Protein AF-A0A9E1IC72-F1 (afdb_monomer)

Solvent-accessible surface area (backbone atoms only — not comparable to full-atom values): 13674 Å² total; per-residue (Å²): 139,89,86,83,85,86,83,85,83,89,72,90,60,85,72,48,73,63,61,55,48,60,70,43,51,68,47,76,45,77,77,53,100,90,42,69,50,76,40,59,70,65,93,58,99,60,62,67,70,73,65,76,64,88,76,72,58,57,94,79,55,78,86,56,82,85,68,73,83,43,91,93,45,64,71,72,69,88,58,38,51,44,49,47,83,53,98,85,27,40,39,31,37,52,34,91,48,100,90,36,86,59,85,62,64,64,49,79,46,66,81,75,68,56,74,67,57,49,48,50,34,42,74,72,62,77,41,95,77,82,91,71,94,62,82,73,60,92,91,60,83,80,88,86,78,89,74,89,80,78,89,79,85,85,75,63,52,86,40,82,72,49,51,39,65,67,54,49,53,50,56,58,71,70,55,60,61,67,60,52,47,43,68,74,59,73,51,91,73,88,72,82,81,81,77,83,82,86,126

pLDDT: mean 74.21, std 18.67, range [22.23, 95.12]

Structure (mmCIF, N/CA/C/O backbone):
data_AF-A0A9E1IC72-F1
#
_entry.id   AF-A0A9E1IC72-F1
#
loop_
_atom_site.group_PDB
_atom_site.id
_atom_site.type_symbol
_atom_site.label_atom_id
_atom_site.label_alt_id
_atom_site.label_comp_id
_atom_site.label_asym_id
_atom_site.label_entity_id
_atom_site.label_seq_id
_atom_site.pdbx_PDB_ins_code
_atom_site.Cartn_x
_atom_site.Cartn_y
_atom_site.Cartn_z
_atom_site.occupancy
_atom_site.B_iso_or_equiv
_atom_site.auth_seq_id
_atom_site.auth_comp_id
_atom_site.auth_asym_id
_atom_site.auth_atom_id
_atom_site.pdbx_PDB_model_num
ATOM 1 N N . MET A 1 1 ? -19.619 -38.084 -24.592 1.00 31.84 1 MET A N 1
ATOM 2 C CA . MET A 1 1 ? -18.322 -37.486 -24.979 1.00 31.84 1 MET A CA 1
ATOM 3 C C . MET A 1 1 ? -18.611 -36.064 -25.437 1.00 31.84 1 MET A C 1
ATOM 5 O O . MET A 1 1 ? -19.369 -35.902 -26.379 1.00 31.84 1 MET A O 1
ATOM 9 N N . GLY A 1 2 ? -18.140 -35.051 -24.710 1.00 22.27 2 GLY A N 1
ATOM 10 C CA . GLY A 1 2 ? -18.483 -33.654 -24.992 1.00 22.27 2 GLY A CA 1
ATOM 11 C C . GLY A 1 2 ? -17.774 -32.700 -24.041 1.00 22.27 2 GLY A C 1
ATOM 12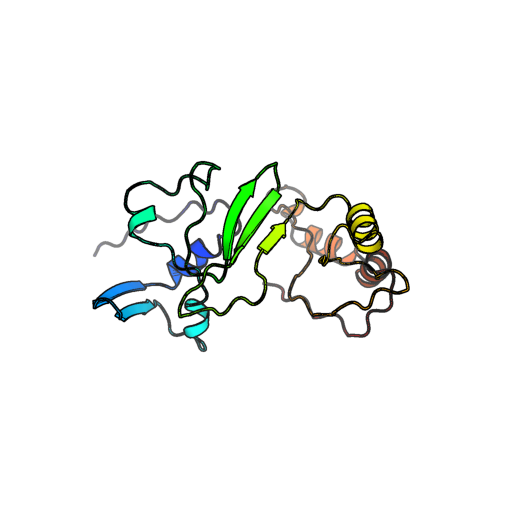 O O . GLY A 1 2 ? -18.353 -32.260 -23.057 1.00 22.27 2 GLY A O 1
ATOM 13 N N . ILE A 1 3 ? -16.501 -32.426 -24.327 1.00 23.22 3 ILE A N 1
ATOM 14 C CA . ILE A 1 3 ? -15.742 -31.319 -23.744 1.00 23.22 3 ILE A CA 1
ATOM 15 C C . ILE A 1 3 ? -15.635 -30.251 -24.828 1.00 23.22 3 ILE A C 1
ATOM 17 O O . ILE A 1 3 ? -15.139 -30.534 -25.916 1.00 23.22 3 ILE A O 1
ATOM 21 N N . ALA A 1 4 ? -16.037 -29.022 -24.514 1.00 22.23 4 ALA A N 1
ATOM 22 C CA . ALA A 1 4 ? -15.576 -27.837 -25.226 1.00 22.23 4 ALA A CA 1
ATOM 23 C C . ALA A 1 4 ? -15.570 -26.635 -24.272 1.00 22.23 4 ALA A C 1
ATOM 25 O O . ALA A 1 4 ? -16.564 -25.930 -24.113 1.00 22.23 4 ALA A O 1
ATOM 26 N N . PHE A 1 5 ? -14.421 -26.395 -23.638 1.00 24.11 5 PHE A N 1
ATOM 27 C CA . PHE A 1 5 ? -14.116 -25.128 -22.978 1.00 24.11 5 PHE A CA 1
ATOM 28 C C . PHE A 1 5 ? -13.642 -24.122 -24.032 1.00 24.11 5 PHE A C 1
ATOM 30 O O . PHE A 1 5 ? -12.636 -24.351 -24.705 1.00 24.11 5 PHE A O 1
ATOM 37 N N . ARG A 1 6 ? -14.320 -22.974 -24.154 1.00 23.47 6 ARG A N 1
ATOM 38 C CA . ARG A 1 6 ? -13.781 -21.821 -24.888 1.00 23.47 6 ARG A CA 1
ATOM 39 C C . ARG A 1 6 ? -12.925 -20.966 -23.961 1.00 23.47 6 ARG A C 1
ATOM 41 O O . ARG A 1 6 ? -13.417 -20.186 -23.154 1.00 23.47 6 ARG A O 1
ATOM 48 N N . SER A 1 7 ? -11.619 -21.127 -24.130 1.00 32.09 7 SER A N 1
ATOM 49 C CA . SER A 1 7 ? -10.577 -20.212 -23.674 1.00 32.09 7 SER A CA 1
ATOM 50 C C . SER A 1 7 ? -10.504 -18.970 -24.575 1.00 32.09 7 SER A C 1
ATOM 52 O O . SER A 1 7 ? -10.634 -19.084 -25.794 1.00 32.09 7 SER A O 1
ATOM 54 N N . ARG A 1 8 ? -10.205 -17.825 -23.940 1.00 28.12 8 ARG A N 1
ATOM 55 C CA . ARG A 1 8 ? -9.420 -16.655 -24.402 1.00 28.12 8 ARG A CA 1
ATOM 56 C C . ARG A 1 8 ? -10.160 -15.322 -24.298 1.00 28.12 8 ARG A C 1
ATOM 58 O O . ARG A 1 8 ? -10.892 -14.939 -25.199 1.00 28.12 8 ARG A O 1
ATOM 65 N N . ARG A 1 9 ? -9.764 -14.537 -23.290 1.00 30.73 9 ARG A N 1
ATOM 66 C CA . ARG A 1 9 ? -9.156 -13.206 -23.483 1.00 30.73 9 ARG A CA 1
ATOM 67 C C . ARG A 1 9 ? -8.097 -12.996 -22.399 1.00 30.73 9 ARG A C 1
ATOM 69 O O . ARG A 1 9 ? -8.405 -12.609 -21.281 1.00 30.73 9 ARG A O 1
ATOM 76 N N . ALA A 1 10 ? -6.839 -13.258 -22.745 1.00 38.34 10 ALA A N 1
ATOM 77 C CA . ALA A 1 10 ? -5.692 -12.779 -21.983 1.00 38.34 10 ALA A CA 1
ATOM 78 C C . ALA A 1 10 ? -5.478 -11.293 -22.322 1.00 38.34 10 ALA A C 1
ATOM 80 O O . ALA A 1 10 ? -4.667 -10.932 -23.171 1.00 38.34 10 ALA A O 1
ATOM 81 N N . THR A 1 11 ? -6.262 -10.411 -21.704 1.00 36.12 11 THR A N 1
ATOM 82 C CA . THR A 1 11 ? -5.937 -8.983 -21.646 1.00 36.12 11 THR A CA 1
ATOM 83 C C . THR A 1 11 ? -4.962 -8.794 -20.492 1.00 36.12 11 THR A C 1
ATOM 85 O O . THR A 1 11 ? -5.374 -8.818 -19.336 1.00 36.12 11 THR A O 1
ATOM 88 N N . GLY A 1 12 ? -3.670 -8.672 -20.807 1.00 37.16 12 GLY A N 1
ATOM 89 C CA . GLY A 1 12 ? -2.580 -8.495 -19.843 1.00 37.16 12 GLY A CA 1
ATOM 90 C C . GLY A 1 12 ? -2.689 -7.216 -19.009 1.00 37.16 12 GLY A C 1
ATOM 91 O O . GLY A 1 12 ? -1.992 -6.242 -19.268 1.00 37.16 12 GLY A O 1
ATOM 92 N N . ARG A 1 13 ? -3.552 -7.241 -17.993 1.00 35.50 13 ARG A N 1
ATOM 93 C CA . ARG A 1 13 ? -3.316 -6.567 -16.715 1.00 35.50 13 ARG A CA 1
ATOM 94 C C . ARG A 1 13 ? -2.623 -7.588 -15.806 1.00 35.50 13 ARG A C 1
ATOM 96 O O . ARG A 1 13 ? -2.969 -8.768 -15.912 1.00 35.50 13 ARG A O 1
ATOM 103 N N . PRO A 1 14 ? -1.684 -7.194 -14.926 1.00 42.28 14 PRO A N 1
ATOM 104 C CA . PRO A 1 14 ? -1.286 -8.081 -13.842 1.00 42.28 14 PRO A CA 1
ATOM 105 C C . PRO A 1 14 ? -2.564 -8.543 -13.138 1.00 42.28 14 PRO A C 1
ATOM 107 O O . PRO A 1 14 ? -3.405 -7.721 -12.766 1.00 42.28 14 PRO A O 1
ATOM 110 N N . GLU A 1 15 ? -2.765 -9.860 -13.054 1.00 43.97 15 GLU A N 1
ATOM 111 C CA . GLU A 1 15 ? -3.921 -10.408 -12.354 1.00 43.97 15 GLU A CA 1
ATOM 112 C C . GLU A 1 15 ? -3.917 -9.838 -10.939 1.00 43.97 15 GLU A C 1
ATOM 114 O O . GLU A 1 15 ? -2.914 -9.931 -10.222 1.00 43.97 15 GLU A O 1
ATOM 119 N N . SER A 1 16 ? -5.030 -9.213 -10.550 1.00 51.31 16 SER A N 1
ATOM 120 C CA . SER A 1 16 ? -5.184 -8.701 -9.195 1.00 51.31 16 SER A CA 1
ATOM 121 C C . SER A 1 16 ? -4.909 -9.829 -8.196 1.00 51.31 16 SER A C 1
ATOM 123 O O . SER A 1 16 ? -5.114 -11.011 -8.493 1.00 51.31 16 SER A O 1
ATOM 125 N N . ARG A 1 17 ? -4.454 -9.486 -6.984 1.00 52.44 17 ARG A N 1
ATOM 126 C CA . ARG A 1 17 ? -4.265 -10.465 -5.895 1.00 52.44 17 ARG A CA 1
ATOM 127 C C . ARG A 1 17 ? -5.517 -11.349 -5.722 1.00 52.44 17 ARG A C 1
ATOM 129 O O . ARG A 1 17 ? -5.382 -12.560 -5.571 1.00 52.44 17 ARG A O 1
ATOM 136 N N . LEU A 1 18 ? -6.700 -10.759 -5.921 1.00 50.75 18 LEU A N 1
ATOM 137 C CA . LEU A 1 18 ? -8.010 -11.418 -5.983 1.00 50.75 18 LEU A CA 1
ATOM 138 C C . LEU A 1 18 ? -8.162 -12.407 -7.153 1.00 50.75 18 LEU A C 1
ATOM 140 O O . LEU A 1 18 ? -8.667 -13.508 -6.958 1.00 50.75 18 LEU A O 1
ATOM 144 N N . GLY A 1 19 ? -7.728 -12.052 -8.366 1.00 55.56 19 GLY A N 1
ATOM 145 C CA . GLY A 1 19 ? -7.762 -12.940 -9.535 1.00 55.56 19 GLY A CA 1
ATOM 146 C C . GLY A 1 19 ? -6.886 -14.179 -9.356 1.00 55.56 19 GLY A C 1
ATOM 147 O O . GLY A 1 19 ? -7.301 -15.283 -9.708 1.00 55.56 19 GLY A O 1
ATOM 148 N N . ARG A 1 20 ? -5.723 -14.010 -8.711 1.00 60.19 20 ARG A N 1
ATOM 149 C CA . ARG A 1 20 ? -4.904 -15.138 -8.261 1.00 60.19 20 ARG A CA 1
ATOM 150 C C . ARG A 1 20 ? -5.667 -15.955 -7.223 1.00 60.19 20 ARG A C 1
ATOM 152 O O . ARG A 1 20 ? -5.926 -17.115 -7.505 1.00 60.19 20 ARG A O 1
ATOM 159 N N . GLN A 1 21 ? -6.089 -15.362 -6.100 1.00 60.59 21 GLN A N 1
ATOM 160 C CA . GLN A 1 21 ? -6.810 -16.030 -4.996 1.00 60.59 21 GLN A CA 1
ATOM 161 C C . GLN A 1 21 ? -8.043 -16.833 -5.453 1.00 60.59 21 GLN A C 1
ATOM 163 O O . GLN A 1 21 ? -8.224 -17.960 -4.999 1.00 60.59 21 GLN A O 1
ATOM 168 N N . ARG A 1 22 ? -8.829 -16.325 -6.413 1.00 63.88 22 ARG A N 1
ATOM 169 C CA . ARG A 1 22 ? -10.001 -17.025 -6.978 1.00 63.88 22 ARG A CA 1
ATOM 170 C C . ARG A 1 22 ? -9.676 -18.359 -7.651 1.00 63.88 22 ARG A C 1
ATOM 172 O O . ARG A 1 22 ? -10.544 -19.213 -7.720 1.00 63.88 22 ARG A O 1
ATOM 179 N N . ARG A 1 23 ? -8.447 -18.564 -8.136 1.00 68.19 23 ARG A N 1
ATOM 180 C CA . ARG A 1 23 ? -8.015 -19.871 -8.668 1.00 68.19 23 ARG A CA 1
ATOM 181 C C . ARG A 1 23 ? -7.670 -20.874 -7.568 1.00 68.19 23 ARG A C 1
ATOM 183 O O . ARG A 1 23 ? -7.681 -22.072 -7.827 1.00 68.19 23 ARG A O 1
ATOM 190 N N . TYR A 1 24 ? -7.353 -20.396 -6.365 1.00 73.88 24 TYR A N 1
ATOM 191 C CA . TYR A 1 24 ? -6.960 -21.237 -5.231 1.00 73.88 24 TYR A CA 1
ATOM 192 C C . TYR A 1 24 ? -8.166 -21.707 -4.421 1.00 73.88 24 TYR A C 1
ATOM 194 O O . TYR A 1 24 ? -8.147 -22.829 -3.927 1.00 73.88 24 TYR A O 1
ATOM 202 N N . LEU A 1 25 ? -9.187 -20.861 -4.273 1.00 77.56 25 LEU A N 1
ATOM 203 C CA . LEU A 1 25 ? -10.387 -21.169 -3.500 1.00 77.56 25 LEU A CA 1
ATOM 204 C C . LEU A 1 25 ? -11.364 -21.991 -4.351 1.00 77.56 25 LEU A C 1
ATOM 206 O O . LEU A 1 25 ? -11.811 -21.539 -5.401 1.00 77.56 25 LEU A O 1
ATOM 210 N N . ALA A 1 26 ? -11.679 -23.197 -3.888 1.00 84.12 26 ALA A N 1
ATOM 211 C CA . ALA A 1 26 ? -12.692 -24.070 -4.474 1.00 84.12 26 ALA A CA 1
ATOM 212 C C . ALA A 1 26 ? -14.099 -23.716 -3.969 1.00 84.12 26 ALA A C 1
ATOM 214 O O . ALA A 1 26 ? -15.071 -23.827 -4.708 1.00 84.12 26 ALA A O 1
ATOM 215 N N . GLY A 1 27 ? -14.207 -23.271 -2.714 1.00 84.75 27 GLY A N 1
ATOM 216 C CA . GLY A 1 27 ? -15.482 -22.913 -2.105 1.00 84.75 27 GLY A CA 1
ATOM 217 C C . GLY A 1 27 ? -15.337 -22.415 -0.672 1.00 84.75 27 GLY A C 1
ATOM 218 O O . GLY A 1 27 ? -14.273 -22.533 -0.061 1.00 84.75 27 GLY A O 1
ATOM 219 N N . CYS A 1 28 ? -16.423 -21.853 -0.152 1.00 86.44 28 CYS A N 1
ATOM 220 C CA . CYS A 1 28 ? -16.578 -21.488 1.249 1.00 86.44 28 CYS A CA 1
ATOM 221 C C . CYS A 1 28 ? -17.982 -21.911 1.691 1.00 86.44 28 CYS A C 1
ATOM 223 O O . CYS A 1 28 ? -18.961 -21.533 1.051 1.00 86.44 28 CYS A O 1
ATOM 225 N N . GLU A 1 29 ? -18.068 -22.708 2.748 1.00 93.19 29 GLU A N 1
ATOM 226 C CA . GLU A 1 29 ? -19.317 -23.178 3.346 1.00 93.19 29 GLU A CA 1
ATOM 227 C C . GLU A 1 29 ? -19.391 -22.641 4.776 1.00 93.19 29 GLU A C 1
ATOM 229 O O . GLU A 1 29 ? -18.500 -22.904 5.585 1.00 93.19 29 GLU A O 1
ATOM 234 N N . VAL A 1 30 ? -20.432 -21.871 5.092 1.00 92.25 30 VAL A N 1
ATOM 235 C CA . VAL A 1 30 ? -20.705 -21.439 6.469 1.00 92.25 30 VAL A CA 1
ATOM 236 C C . VAL A 1 30 ? -21.324 -22.624 7.202 1.00 92.25 30 VAL A C 1
ATOM 238 O O . VAL A 1 30 ? -22.369 -23.119 6.791 1.00 92.25 30 VAL A O 1
ATOM 241 N N . LEU A 1 31 ? -20.646 -23.115 8.240 1.00 94.62 31 LEU A N 1
ATOM 242 C CA . LEU A 1 31 ? -21.098 -24.273 9.015 1.00 94.62 31 LEU A CA 1
ATOM 243 C C . LEU A 1 31 ? -21.997 -23.844 10.178 1.00 94.62 31 LEU A C 1
ATOM 245 O O . LEU A 1 31 ? -22.976 -24.519 10.477 1.00 94.62 31 LEU A O 1
ATOM 249 N N . ASP A 1 32 ? -21.629 -22.745 10.839 1.00 94.44 32 ASP A N 1
ATOM 250 C CA . ASP A 1 32 ? -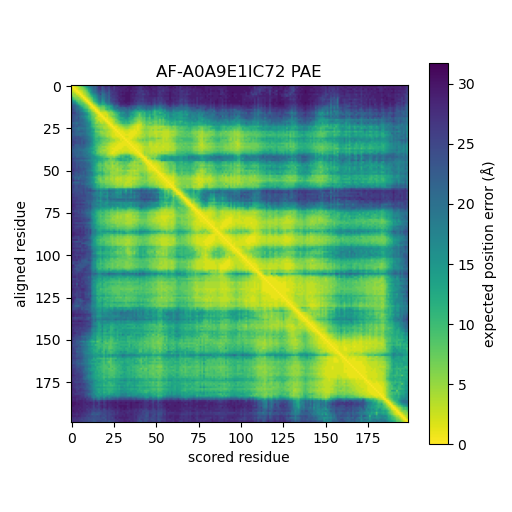22.371 -22.087 11.916 1.00 94.44 32 ASP A CA 1
ATOM 251 C C . ASP A 1 32 ? -21.930 -20.607 12.022 1.00 94.44 32 ASP A C 1
ATOM 253 O O . ASP A 1 32 ? -21.093 -20.149 11.238 1.00 94.44 32 ASP A O 1
ATOM 257 N N . ASP A 1 33 ? -22.469 -19.863 12.993 1.00 88.81 33 ASP A N 1
ATOM 258 C CA . ASP A 1 33 ? -22.217 -18.422 13.179 1.00 88.81 33 ASP A CA 1
ATOM 259 C C . ASP A 1 33 ? -20.742 -18.056 13.431 1.00 88.81 33 ASP A C 1
ATOM 261 O O . ASP A 1 33 ? -20.347 -16.904 13.251 1.00 88.81 33 ASP A O 1
ATOM 265 N N . VAL A 1 34 ? -19.909 -19.013 13.855 1.00 90.00 34 VAL A N 1
ATOM 266 C CA . VAL A 1 34 ? -18.493 -18.787 14.194 1.00 90.00 34 VAL A CA 1
ATOM 267 C C . VAL A 1 34 ? -17.534 -19.675 13.398 1.00 90.00 34 VAL A C 1
ATOM 269 O O . VAL A 1 34 ? -16.318 -19.603 13.600 1.00 90.00 34 VAL A O 1
ATOM 272 N N . LYS A 1 35 ? -18.041 -20.509 12.481 1.00 92.62 35 LYS A N 1
ATOM 273 C CA . LYS A 1 35 ? -17.239 -21.452 11.693 1.00 92.62 35 LYS A CA 1
ATOM 274 C C . LYS A 1 35 ? -17.597 -21.419 10.219 1.00 92.62 35 LYS A C 1
ATOM 276 O O . LYS A 1 35 ? -18.736 -21.627 9.812 1.00 92.62 35 LYS A O 1
ATOM 281 N N . ALA A 1 36 ? -16.552 -21.328 9.407 1.00 90.62 36 ALA A N 1
ATOM 282 C CA . ALA A 1 36 ? -16.620 -21.550 7.974 1.00 90.62 36 ALA A CA 1
ATOM 283 C C . ALA A 1 36 ? -15.592 -22.603 7.550 1.00 90.62 36 ALA A C 1
ATOM 285 O O . ALA A 1 36 ? -14.481 -22.677 8.082 1.00 90.62 36 ALA A O 1
ATOM 286 N N . ARG A 1 37 ? -15.960 -23.414 6.562 1.00 90.38 37 ARG A N 1
ATOM 287 C CA . ARG A 1 37 ? -15.075 -24.345 5.871 1.00 90.38 37 ARG A CA 1
ATOM 288 C C . ARG A 1 37 ? -14.642 -23.720 4.556 1.00 90.38 37 ARG A C 1
ATOM 290 O O . ARG A 1 37 ? -15.466 -23.460 3.687 1.00 90.38 37 ARG A O 1
ATOM 297 N N . ILE A 1 38 ? -13.337 -23.533 4.395 1.00 86.69 38 ILE A N 1
ATOM 298 C CA . ILE A 1 38 ? -12.739 -23.048 3.151 1.00 86.69 38 ILE A CA 1
ATOM 299 C C . ILE A 1 38 ? -12.128 -24.238 2.417 1.00 86.69 38 ILE A C 1
ATOM 301 O O . ILE A 1 38 ? -11.234 -24.910 2.933 1.00 86.69 38 ILE A O 1
ATOM 305 N N . SER A 1 39 ? -12.602 -24.488 1.203 1.00 87.62 39 SER A N 1
ATOM 306 C CA . SER A 1 39 ? -12.083 -25.527 0.318 1.00 87.62 39 SER A CA 1
ATOM 307 C C . SER A 1 39 ? -11.108 -24.909 -0.678 1.00 87.62 39 SER A C 1
ATOM 309 O O . SER A 1 39 ? -11.361 -23.831 -1.217 1.00 87.62 39 SER A O 1
ATOM 311 N N . VAL A 1 40 ? -9.998 -25.594 -0.953 1.00 84.44 40 VAL A N 1
ATOM 312 C CA . VAL A 1 40 ? -8.951 -25.132 -1.879 1.00 84.44 40 VAL A CA 1
ATOM 313 C C . VAL A 1 40 ? -8.689 -26.161 -2.975 1.00 84.44 40 VAL A C 1
ATOM 315 O O . VAL A 1 40 ? -8.802 -27.360 -2.738 1.00 84.44 40 VAL A O 1
ATOM 318 N N . ASN A 1 41 ? -8.317 -25.697 -4.170 1.00 81.94 41 ASN A N 1
ATOM 319 C CA . ASN A 1 41 ? -8.089 -26.555 -5.340 1.00 81.94 41 ASN A CA 1
ATOM 320 C C . ASN A 1 41 ? -6.768 -27.346 -5.282 1.00 81.94 41 ASN A C 1
ATOM 322 O O . ASN A 1 41 ? -6.611 -28.329 -6.000 1.00 81.94 41 ASN A O 1
ATOM 326 N N . TRP A 1 42 ? -5.809 -26.933 -4.448 1.00 76.75 42 TRP A N 1
ATOM 327 C CA . TRP A 1 42 ? -4.555 -27.660 -4.232 1.00 76.75 42 TRP A CA 1
ATOM 328 C C . TRP A 1 42 ? -3.982 -27.399 -2.837 1.00 76.75 42 TRP A C 1
ATOM 330 O O . TRP A 1 42 ? -4.107 -26.301 -2.285 1.00 76.75 42 TRP A O 1
ATOM 340 N N . ALA A 1 43 ? -3.312 -28.407 -2.280 1.00 68.38 43 ALA A N 1
ATOM 341 C CA . ALA A 1 43 ? -2.599 -28.287 -1.018 1.00 68.38 43 ALA A CA 1
ATOM 342 C C . ALA A 1 43 ? -1.377 -27.369 -1.192 1.00 68.38 43 ALA A C 1
ATOM 344 O O . ALA A 1 43 ? -0.515 -27.615 -2.034 1.00 68.38 43 ALA A O 1
ATOM 345 N N . LYS A 1 44 ? -1.299 -26.299 -0.397 1.00 66.50 44 LYS A N 1
ATOM 346 C CA . LYS A 1 44 ? -0.065 -25.521 -0.225 1.00 66.50 44 LYS A CA 1
ATOM 347 C C . LYS A 1 44 ? 0.689 -26.022 0.998 1.00 66.50 44 LYS A C 1
ATOM 349 O O . LYS A 1 44 ? 0.068 -26.496 1.943 1.00 66.50 44 LYS A O 1
ATOM 354 N N . SER A 1 45 ? 2.004 -25.816 1.003 1.00 71.75 45 SER A N 1
ATOM 355 C CA . SER A 1 45 ? 2.835 -25.987 2.200 1.00 71.75 45 SER A CA 1
ATOM 356 C C . SER A 1 45 ? 2.325 -25.147 3.378 1.00 71.75 45 SER A C 1
ATOM 358 O O . SER A 1 45 ? 2.371 -25.594 4.517 1.00 71.75 45 SER A O 1
ATOM 360 N N . GLU A 1 46 ? 1.777 -23.958 3.099 1.00 75.06 46 GLU A N 1
ATOM 361 C CA . GLU A 1 46 ? 1.280 -23.020 4.110 1.00 75.06 46 GLU A CA 1
ATOM 362 C C . GLU A 1 46 ? -0.129 -22.509 3.754 1.00 75.06 46 GLU A C 1
ATOM 364 O O . GLU A 1 46 ? -0.286 -21.431 3.171 1.00 75.06 46 GLU A O 1
ATOM 369 N N . PRO A 1 47 ? -1.192 -23.270 4.078 1.00 70.50 47 PRO A N 1
ATOM 370 C CA . PRO A 1 47 ? -2.567 -22.880 3.764 1.00 70.50 47 PRO A CA 1
ATOM 371 C C . PRO A 1 47 ? -3.021 -21.634 4.537 1.00 70.50 47 PRO A C 1
ATOM 373 O O . PRO A 1 47 ? -3.883 -20.905 4.058 1.00 70.50 47 PRO A O 1
ATOM 376 N N . ARG A 1 48 ? -2.411 -21.333 5.693 1.00 74.38 48 ARG A N 1
ATOM 377 C CA . ARG A 1 48 ? -2.742 -20.147 6.505 1.00 74.38 48 ARG A CA 1
ATOM 378 C C . ARG A 1 48 ? -2.465 -18.831 5.781 1.00 74.38 48 ARG A C 1
ATOM 380 O O . ARG A 1 48 ? -3.242 -17.899 5.927 1.00 74.38 48 ARG A O 1
ATOM 387 N N . ASN A 1 49 ? -1.448 -18.777 4.924 1.00 73.19 49 ASN A N 1
ATOM 388 C CA . ASN A 1 49 ? -1.139 -17.572 4.144 1.00 73.19 49 ASN A CA 1
ATOM 389 C C . ASN A 1 49 ? -2.225 -17.257 3.102 1.00 73.19 49 ASN A C 1
ATOM 391 O O . ASN A 1 49 ? -2.269 -16.158 2.558 1.00 73.19 49 ASN A O 1
ATOM 395 N N . LEU A 1 50 ? -3.107 -18.218 2.798 1.00 69.06 50 LEU A N 1
ATOM 396 C CA . LEU A 1 50 ? -4.285 -17.972 1.966 1.00 69.06 50 LEU A CA 1
ATOM 397 C C . LEU A 1 50 ? -5.381 -17.219 2.721 1.00 69.06 50 LEU A C 1
ATOM 399 O O . LEU A 1 50 ? -6.247 -16.651 2.066 1.00 69.06 50 LEU A O 1
ATOM 403 N N . LEU A 1 51 ? -5.333 -17.215 4.057 1.00 75.44 51 LEU A N 1
ATOM 404 C CA . LEU A 1 51 ? -6.276 -16.525 4.937 1.00 75.44 51 LEU A CA 1
ATOM 405 C C . LEU A 1 51 ? -5.827 -15.102 5.296 1.00 75.44 51 LEU A C 1
ATOM 407 O O . LEU A 1 51 ? -6.516 -14.418 6.042 1.00 75.44 51 LEU A O 1
ATOM 411 N N . ASP A 1 52 ? -4.704 -14.639 4.739 1.00 75.81 52 ASP A N 1
ATOM 412 C CA . ASP A 1 52 ? -4.273 -13.241 4.818 1.00 75.81 52 ASP A CA 1
ATOM 413 C C . ASP A 1 52 ? -5.077 -12.379 3.827 1.00 75.81 52 ASP A C 1
ATOM 415 O O . ASP A 1 52 ? -4.604 -11.977 2.752 1.00 75.81 52 ASP A O 1
ATOM 419 N N . PHE A 1 53 ? -6.355 -12.186 4.149 1.00 75.00 53 PHE A N 1
ATOM 420 C CA . PHE A 1 53 ? -7.266 -11.282 3.459 1.00 75.00 53 PHE A CA 1
ATOM 421 C C . PHE A 1 53 ? -8.131 -10.519 4.461 1.00 75.00 53 PHE A C 1
ATOM 423 O O . PHE A 1 53 ? -8.438 -10.999 5.549 1.00 75.00 53 PHE A O 1
ATOM 430 N N . TYR A 1 54 ? -8.548 -9.319 4.067 1.00 79.25 54 TYR A N 1
ATOM 431 C CA . TYR A 1 54 ? -9.462 -8.507 4.859 1.00 79.25 54 TYR A CA 1
ATOM 432 C C . TYR A 1 54 ? -10.883 -9.074 4.782 1.00 79.25 54 TYR A C 1
ATOM 434 O O . TYR A 1 54 ? -11.368 -9.397 3.694 1.00 79.25 54 TYR A O 1
ATOM 442 N N . LEU A 1 55 ? -11.548 -9.181 5.932 1.00 80.31 55 LEU A N 1
ATOM 443 C CA . LEU A 1 55 ? -12.959 -9.544 6.013 1.00 80.31 55 LEU A CA 1
ATOM 444 C C . LEU A 1 55 ? -13.822 -8.323 5.703 1.00 80.31 55 LEU A C 1
ATOM 446 O O . LEU A 1 55 ? -13.576 -7.236 6.225 1.00 80.31 55 LEU A O 1
ATOM 450 N N . LEU A 1 56 ? -14.837 -8.519 4.864 1.00 80.69 56 LEU A N 1
ATOM 451 C CA . LEU A 1 56 ? -15.821 -7.492 4.545 1.00 80.69 56 LEU A CA 1
ATOM 452 C C . LEU A 1 56 ? -17.155 -7.831 5.232 1.00 80.69 56 LEU A C 1
ATOM 454 O O . LEU A 1 56 ? -17.602 -8.975 5.127 1.00 80.69 56 LEU A O 1
ATOM 458 N N . PRO A 1 57 ? -17.798 -6.878 5.925 1.00 80.25 57 PRO A N 1
ATOM 459 C CA . PRO A 1 57 ? -19.082 -7.106 6.585 1.00 80.25 57 PRO A CA 1
ATOM 460 C C . PRO A 1 57 ? -20.213 -7.373 5.580 1.00 80.25 57 PRO A C 1
ATOM 462 O O . PRO A 1 57 ? -20.615 -6.468 4.854 1.00 80.25 57 PRO A O 1
ATOM 465 N N . ALA A 1 58 ? -20.772 -8.588 5.574 1.00 80.38 58 ALA A N 1
ATOM 466 C CA . ALA A 1 58 ? -21.838 -8.991 4.642 1.00 80.38 58 ALA A CA 1
ATOM 467 C C . ALA A 1 58 ? -23.014 -7.995 4.607 1.00 80.38 58 ALA A C 1
ATOM 469 O O . ALA A 1 58 ? -23.330 -7.464 3.548 1.00 80.38 58 ALA A O 1
ATOM 470 N N . HIS A 1 59 ? -23.523 -7.593 5.780 1.00 80.06 59 HIS A N 1
ATOM 471 C CA . HIS A 1 59 ? -24.622 -6.623 5.917 1.00 80.06 59 HIS A CA 1
ATOM 472 C C . HIS A 1 59 ? -24.367 -5.264 5.239 1.00 80.06 59 HIS A C 1
ATOM 474 O O . HIS A 1 59 ? -25.303 -4.522 4.962 1.00 80.06 59 HIS A O 1
ATOM 480 N N . THR A 1 60 ? -23.102 -4.906 5.008 1.00 74.56 60 THR A N 1
ATOM 481 C CA . THR A 1 60 ? -22.741 -3.696 4.266 1.00 74.56 60 THR A CA 1
ATOM 482 C C . THR A 1 60 ? -22.752 -3.966 2.757 1.00 74.56 60 THR A C 1
ATOM 484 O O . THR A 1 60 ? -23.182 -3.119 1.984 1.00 74.56 60 THR A O 1
ATOM 487 N N . PHE A 1 61 ? -22.314 -5.144 2.310 1.00 72.44 61 PHE A N 1
ATOM 488 C CA . PHE A 1 61 ? -21.999 -5.434 0.906 1.00 72.44 61 PHE A CA 1
ATOM 489 C C . PHE A 1 61 ? -22.996 -6.357 0.173 1.00 72.44 61 PHE A C 1
ATOM 491 O O . PHE A 1 61 ? -22.772 -6.636 -1.004 1.00 72.44 61 PHE A O 1
ATOM 498 N N . ASP A 1 62 ? -24.088 -6.795 0.807 1.00 63.81 62 ASP A N 1
ATOM 499 C CA . ASP A 1 62 ? -25.004 -7.817 0.264 1.00 63.81 62 ASP A CA 1
ATOM 500 C C . ASP A 1 62 ? -25.798 -7.397 -0.997 1.00 63.81 62 ASP A C 1
ATOM 502 O O . ASP A 1 62 ? -26.237 -8.263 -1.751 1.00 63.81 62 ASP A O 1
ATOM 506 N N . GLU A 1 63 ? -25.950 -6.097 -1.299 1.00 53.56 63 GLU A N 1
ATOM 507 C CA . GLU A 1 63 ? -26.926 -5.651 -2.319 1.00 53.56 63 GLU A CA 1
ATOM 508 C C . GLU A 1 63 ? -26.388 -4.776 -3.465 1.00 53.56 63 GLU A C 1
ATOM 510 O O . GLU A 1 63 ? -27.133 -4.449 -4.393 1.00 53.56 63 GLU A O 1
ATOM 515 N N . LYS A 1 64 ? -25.110 -4.371 -3.464 1.00 51.69 64 LYS A N 1
ATOM 516 C CA . LYS A 1 64 ? -24.570 -3.504 -4.532 1.00 51.69 64 LYS A CA 1
ATOM 517 C C . LYS A 1 64 ? -23.249 -4.042 -5.081 1.00 51.69 64 LYS A C 1
ATOM 519 O O . LYS A 1 64 ? -22.334 -4.296 -4.298 1.00 51.69 64 LYS A O 1
ATOM 524 N N . PRO A 1 65 ? -23.092 -4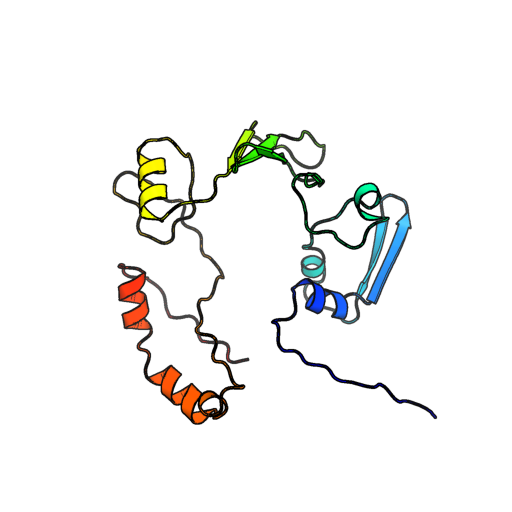.164 -6.419 1.00 52.78 65 PRO A N 1
ATOM 525 C CA . PRO A 1 65 ? -21.797 -4.477 -7.007 1.00 52.78 65 PRO A CA 1
ATOM 526 C C . PRO A 1 65 ? -20.821 -3.406 -6.547 1.00 52.78 65 PRO A C 1
ATOM 528 O O . PRO A 1 65 ? -21.132 -2.234 -6.736 1.00 52.78 65 PRO A O 1
ATOM 531 N N . HIS A 1 66 ? -19.714 -3.834 -5.929 1.00 56.41 66 HIS A N 1
ATOM 532 C CA . HIS A 1 66 ? -18.621 -3.043 -5.353 1.00 56.41 66 HIS A CA 1
ATOM 533 C C . HIS A 1 66 ? -18.505 -1.645 -5.985 1.00 56.41 66 HIS A C 1
ATOM 535 O O . HIS A 1 66 ? -17.700 -1.424 -6.894 1.00 56.41 66 HIS A O 1
ATOM 541 N N . LYS A 1 67 ? -19.346 -0.695 -5.560 1.00 50.19 67 LYS A N 1
ATOM 542 C CA . LYS A 1 67 ? -19.184 0.691 -5.973 1.00 50.19 67 LYS A CA 1
ATOM 543 C C . LYS A 1 67 ? -17.926 1.124 -5.245 1.00 50.19 67 LYS A C 1
ATOM 545 O O . LYS A 1 67 ? -17.790 0.846 -4.055 1.00 50.19 67 LYS A O 1
ATOM 550 N N . ALA A 1 68 ? -16.971 1.667 -5.998 1.00 52.47 68 ALA A N 1
ATOM 551 C CA . ALA A 1 68 ? -15.738 2.199 -5.437 1.00 52.47 68 ALA A CA 1
ATOM 552 C C . ALA A 1 68 ? -16.087 2.999 -4.178 1.00 52.47 68 ALA A C 1
ATOM 554 O O . ALA A 1 68 ? -17.060 3.746 -4.226 1.00 52.47 68 ALA A O 1
ATOM 555 N N . LEU A 1 69 ? -15.358 2.774 -3.080 1.00 51.44 69 LEU A N 1
ATOM 556 C CA . LEU A 1 69 ? -15.516 3.506 -1.822 1.00 51.44 69 LEU A CA 1
ATOM 557 C C . LEU A 1 69 ? -15.635 5.003 -2.148 1.00 51.44 69 LEU A C 1
ATOM 559 O O . LEU A 1 69 ? -14.653 5.632 -2.539 1.00 51.44 69 LEU A O 1
ATOM 563 N N . THR A 1 70 ? -16.851 5.542 -2.109 1.00 57.41 70 THR A N 1
ATOM 564 C CA . THR A 1 70 ? -17.114 6.975 -2.246 1.00 57.41 70 THR A CA 1
ATOM 565 C C . THR A 1 70 ? -17.076 7.594 -0.856 1.00 57.41 70 THR A C 1
ATOM 567 O O . THR A 1 70 ? -17.200 6.880 0.136 1.00 57.41 70 THR A O 1
ATOM 570 N N . ALA A 1 71 ? -16.936 8.918 -0.758 1.00 59.66 71 ALA A N 1
ATOM 571 C CA . ALA A 1 71 ? -17.023 9.616 0.530 1.00 59.66 71 ALA A CA 1
ATOM 572 C C . ALA A 1 71 ? -18.325 9.280 1.293 1.00 59.66 71 ALA A C 1
ATOM 574 O O . ALA A 1 71 ? -18.320 9.195 2.515 1.00 59.66 71 ALA A O 1
ATOM 575 N N . ASP A 1 72 ? -19.405 8.991 0.559 1.00 63.19 72 ASP A N 1
ATOM 576 C CA . ASP A 1 72 ? -20.710 8.585 1.102 1.00 63.19 72 ASP A CA 1
ATOM 577 C C . ASP A 1 72 ? -20.738 7.162 1.688 1.00 63.19 72 ASP A C 1
ATOM 579 O O . ASP A 1 72 ? -21.758 6.725 2.219 1.00 63.19 72 ASP A O 1
ATOM 583 N N . TRP A 1 73 ? -19.646 6.410 1.550 1.00 68.94 73 TRP A N 1
ATOM 584 C CA . TRP A 1 73 ? -19.525 5.053 2.056 1.00 68.94 73 TRP A CA 1
ATOM 585 C C . TRP A 1 73 ? -18.257 4.926 2.905 1.00 68.94 73 TRP A C 1
ATOM 587 O O . TRP A 1 73 ? -17.214 4.495 2.399 1.00 68.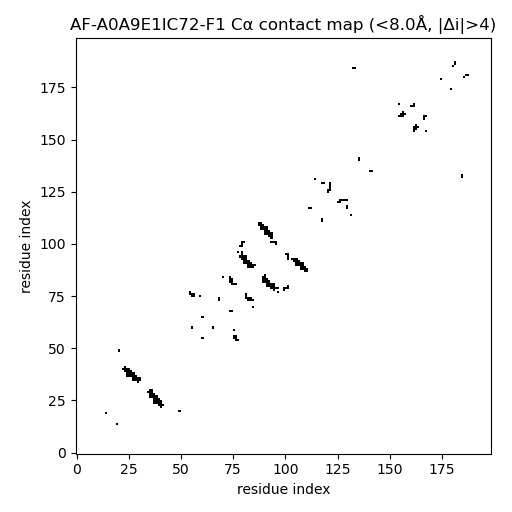94 73 TRP A O 1
ATOM 597 N N . PRO A 1 74 ? -18.323 5.293 4.199 1.00 72.12 74 PRO A N 1
ATOM 598 C CA . PRO A 1 74 ? -17.173 5.156 5.076 1.00 72.12 74 PRO A CA 1
ATOM 599 C C . PRO A 1 74 ? -16.744 3.681 5.141 1.00 72.12 74 PRO A C 1
ATOM 601 O O . PRO A 1 74 ? -17.598 2.785 5.134 1.00 72.12 74 PRO A O 1
ATOM 604 N N . PRO A 1 75 ? -15.433 3.395 5.174 1.00 77.56 75 PRO A N 1
ATOM 605 C CA . PRO A 1 75 ? -14.952 2.027 5.273 1.00 77.56 75 PRO A CA 1
ATOM 606 C C . PRO A 1 75 ? -15.392 1.415 6.607 1.00 77.56 75 PRO A C 1
ATOM 608 O O . PRO A 1 75 ? -15.099 1.942 7.678 1.00 77.56 75 PRO A O 1
ATOM 611 N N . VAL A 1 76 ? -16.067 0.269 6.538 1.00 82.06 76 VAL A N 1
ATOM 612 C CA . VAL A 1 76 ? -16.476 -0.511 7.712 1.00 82.06 76 VAL A CA 1
ATOM 613 C C . VAL A 1 76 ? -15.608 -1.760 7.796 1.00 82.06 76 VAL A C 1
ATOM 615 O O . VAL A 1 76 ? -15.473 -2.499 6.819 1.00 82.06 76 VAL A O 1
ATOM 618 N N . GLY A 1 77 ? -15.023 -2.011 8.964 1.00 85.06 77 GLY A N 1
ATOM 619 C CA . GLY A 1 77 ? -14.165 -3.168 9.194 1.00 85.06 77 GLY A CA 1
ATOM 620 C C . GLY A 1 77 ? -13.998 -3.484 10.675 1.00 85.06 77 GLY A C 1
ATOM 621 O O . GLY A 1 77 ? -14.533 -2.798 11.538 1.00 85.06 77 GLY A O 1
ATOM 622 N N . THR A 1 78 ? -13.235 -4.536 10.966 1.00 87.44 78 THR A N 1
ATOM 623 C CA . THR A 1 78 ? -12.982 -5.017 12.336 1.00 87.44 78 THR A CA 1
ATOM 624 C C . THR A 1 78 ? -11.646 -4.538 12.901 1.00 87.44 78 THR A C 1
ATOM 626 O O . THR A 1 78 ? -11.184 -5.073 13.901 1.00 87.44 78 THR A O 1
ATOM 629 N N . GLY A 1 79 ? -10.981 -3.587 12.239 1.00 89.25 79 GLY A N 1
ATOM 630 C CA . GLY A 1 79 ? -9.665 -3.096 12.640 1.00 89.25 79 GLY A CA 1
ATOM 631 C C . GLY A 1 79 ? -9.678 -2.283 13.945 1.00 89.25 79 GLY A C 1
ATOM 632 O O . GLY A 1 79 ? -10.735 -2.013 14.511 1.00 89.25 79 GLY A O 1
ATOM 633 N N . PRO A 1 80 ? -8.498 -1.858 14.432 1.00 92.06 80 PRO A N 1
ATOM 634 C CA . PRO A 1 80 ? -8.370 -1.075 15.667 1.00 92.06 80 PRO A CA 1
ATOM 635 C C . PRO A 1 80 ? -8.857 0.378 15.557 1.00 92.06 80 PRO A C 1
ATOM 637 O O . PRO A 1 80 ? -8.934 1.065 16.574 1.00 92.06 80 PRO A O 1
ATOM 640 N N . MET A 1 81 ? -9.114 0.871 14.342 1.00 92.62 81 MET A N 1
ATOM 641 C CA . MET A 1 81 ? -9.478 2.262 14.081 1.00 92.62 81 MET A CA 1
ATOM 642 C C . MET A 1 81 ? -10.643 2.326 13.088 1.00 92.62 81 MET A C 1
ATOM 644 O O . MET A 1 81 ? -10.632 1.606 12.087 1.00 92.62 81 MET A O 1
ATOM 648 N N . ALA A 1 82 ? -11.603 3.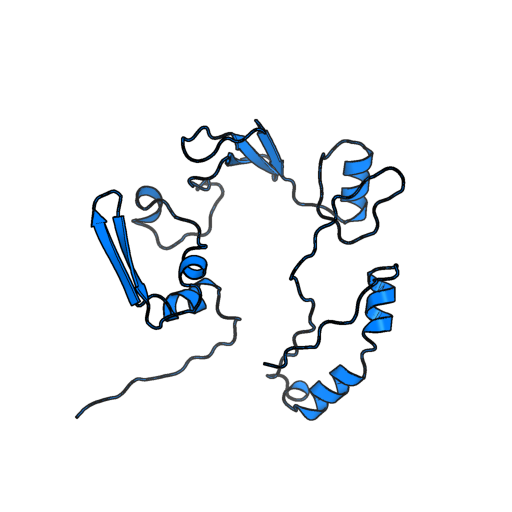210 13.341 1.00 90.31 82 ALA A N 1
ATOM 649 C CA . ALA A 1 82 ? -12.602 3.646 12.373 1.00 90.31 82 ALA A CA 1
ATOM 650 C C . ALA A 1 82 ? -12.027 4.804 11.550 1.00 90.31 82 ALA A C 1
ATOM 652 O O . ALA A 1 82 ? -11.334 5.653 12.108 1.00 90.31 82 ALA A O 1
ATOM 653 N N . ALA A 1 83 ? -12.281 4.832 10.240 1.00 89.69 83 ALA A N 1
ATOM 654 C CA . ALA A 1 83 ? -11.745 5.865 9.357 1.00 89.69 83 ALA A CA 1
ATOM 655 C C . ALA A 1 83 ? -12.857 6.736 8.759 1.00 89.69 83 ALA A C 1
ATOM 657 O O . ALA A 1 83 ? -13.866 6.214 8.282 1.00 89.69 83 ALA A O 1
ATOM 658 N N . SER A 1 84 ? -12.635 8.047 8.727 1.00 87.94 84 SER A N 1
ATOM 659 C CA . SER A 1 84 ? -13.475 9.047 8.065 1.00 87.94 84 SER A CA 1
ATOM 660 C C . SER A 1 84 ? -12.623 9.936 7.155 1.00 87.94 84 SER A C 1
ATOM 662 O O . SER A 1 84 ? -11.406 10.046 7.317 1.00 87.94 84 SER A O 1
ATOM 664 N N . LEU A 1 85 ? -13.253 10.545 6.149 1.00 85.69 85 LEU A N 1
ATOM 665 C CA . LEU A 1 85 ? -12.608 11.527 5.280 1.00 85.69 85 LEU A CA 1
ATOM 666 C C . LEU A 1 85 ? -13.015 12.931 5.738 1.00 85.69 85 LEU A C 1
ATOM 668 O O . LEU A 1 85 ? -14.195 13.270 5.690 1.00 85.69 85 LEU A O 1
ATOM 672 N N . GLU A 1 86 ? -12.046 13.754 6.131 1.00 82.94 86 GLU A N 1
ATOM 673 C CA . GLU A 1 86 ? -12.272 15.116 6.621 1.00 82.94 86 GLU A CA 1
ATOM 674 C C . GLU A 1 86 ? -11.254 16.074 5.999 1.00 82.94 86 GLU A C 1
ATOM 676 O O . GLU A 1 86 ? -10.046 15.892 6.132 1.00 82.94 86 GLU A O 1
ATOM 681 N N . GLY A 1 87 ? -11.726 17.093 5.274 1.00 79.38 87 GLY A N 1
ATOM 682 C CA . GLY A 1 87 ? -10.853 18.147 4.737 1.00 79.38 87 GLY A CA 1
ATOM 683 C C . GLY A 1 87 ? -9.740 17.663 3.793 1.00 79.38 87 GLY A C 1
ATOM 684 O O . GLY A 1 87 ? -8.708 18.315 3.693 1.00 79.38 87 GLY A O 1
ATOM 685 N N . GLY A 1 88 ? -9.919 16.520 3.119 1.00 80.62 88 GLY A N 1
ATOM 686 C CA . GLY A 1 88 ? -8.889 15.915 2.258 1.00 80.62 88 GLY A CA 1
ATOM 687 C C . GLY A 1 88 ? -7.849 15.067 3.003 1.00 80.62 88 GLY A C 1
ATOM 688 O O . GLY A 1 88 ? -6.947 14.521 2.370 1.00 80.62 88 GLY A O 1
ATOM 689 N N . ALA A 1 89 ? -7.994 14.914 4.319 1.00 85.06 89 ALA A N 1
ATOM 690 C CA . ALA A 1 89 ? -7.239 13.981 5.141 1.00 85.06 89 ALA A CA 1
ATOM 691 C C . ALA A 1 89 ? -8.117 12.793 5.554 1.00 85.06 89 ALA A C 1
ATOM 693 O O . ALA A 1 89 ? -9.348 12.868 5.549 1.00 85.06 89 ALA A O 1
ATOM 694 N N . ILE A 1 90 ? -7.475 11.687 5.923 1.00 89.31 90 ILE A N 1
ATOM 695 C CA . ILE A 1 90 ? -8.158 10.540 6.518 1.00 89.31 90 ILE A CA 1
ATOM 696 C C . ILE A 1 90 ? -7.941 10.608 8.025 1.00 89.31 90 ILE A C 1
ATOM 698 O O . ILE A 1 90 ? -6.812 10.474 8.503 1.00 89.31 90 ILE A O 1
ATOM 702 N N . LEU A 1 91 ? -9.024 10.823 8.765 1.00 91.81 91 LEU A N 1
ATOM 703 C CA . LEU A 1 91 ? -9.032 10.738 10.216 1.00 91.81 91 LEU A CA 1
ATOM 704 C C . LEU A 1 91 ? -9.284 9.285 10.615 1.00 91.81 91 LEU A C 1
ATOM 706 O O . LEU A 1 91 ? -10.200 8.635 10.120 1.00 91.81 91 LEU A O 1
ATOM 710 N N . PHE A 1 92 ? -8.460 8.782 11.520 1.00 93.31 92 PHE A N 1
ATOM 711 C CA . PHE A 1 92 ? -8.608 7.486 12.152 1.00 93.31 92 PHE A CA 1
ATOM 712 C C . PHE A 1 92 ? -8.873 7.696 13.633 1.00 93.31 92 PHE A C 1
ATOM 714 O O . PHE A 1 92 ? -8.030 8.246 14.341 1.00 93.31 92 PHE A O 1
ATOM 721 N N . GLU A 1 93 ? -10.008 7.217 14.114 1.00 93.75 93 GLU A N 1
ATOM 722 C CA . GLU A 1 93 ? -10.353 7.227 15.531 1.00 93.75 93 GLU A CA 1
ATOM 723 C C . GLU A 1 93 ? -10.320 5.813 16.085 1.00 93.75 93 GLU A C 1
ATOM 725 O O . GLU A 1 93 ? -10.707 4.852 15.418 1.00 93.75 93 GLU A O 1
ATOM 730 N N . ARG A 1 94 ? -9.851 5.669 17.323 1.00 93.81 94 ARG A N 1
ATOM 731 C CA . ARG A 1 94 ? -9.795 4.375 17.992 1.00 93.81 94 ARG A CA 1
ATOM 732 C C . ARG A 1 94 ? -11.183 3.755 18.079 1.00 93.81 94 ARG A C 1
ATOM 734 O O . ARG A 1 94 ? -12.110 4.359 18.611 1.00 93.81 94 ARG A O 1
ATOM 741 N N . PHE A 1 95 ? -11.276 2.507 17.636 1.00 90.75 95 PHE A N 1
ATOM 742 C CA . PHE A 1 95 ? -12.467 1.689 17.783 1.00 90.75 95 PHE A CA 1
ATOM 743 C C . PHE A 1 95 ? -12.205 0.584 18.805 1.00 90.75 95 PHE A C 1
ATOM 745 O O . PHE A 1 95 ? -11.436 -0.348 18.554 1.00 90.75 95 PHE A O 1
ATOM 752 N N . ASP A 1 96 ? -12.838 0.703 19.970 1.00 86.69 96 ASP A N 1
ATOM 753 C CA . ASP A 1 96 ? -12.729 -0.292 21.029 1.00 86.69 96 ASP A CA 1
ATOM 754 C C . ASP A 1 96 ? -13.479 -1.562 20.646 1.00 86.69 96 ASP A C 1
ATOM 756 O O . ASP A 1 96 ? -14.708 -1.599 20.615 1.00 86.69 96 ASP A O 1
ATOM 760 N N . ASN A 1 97 ? -12.722 -2.622 20.367 1.00 83.94 97 ASN A N 1
ATOM 761 C CA . ASN A 1 97 ? -13.282 -3.936 20.110 1.00 83.94 97 ASN A CA 1
ATOM 762 C C . ASN A 1 97 ? -12.528 -5.032 20.879 1.00 83.94 97 ASN A C 1
ATOM 764 O O . ASN A 1 97 ? -11.364 -4.852 21.241 1.00 83.94 97 ASN A O 1
ATOM 768 N N . PRO A 1 98 ? -13.160 -6.194 21.125 1.00 85.81 98 PRO A N 1
ATOM 769 C CA . PRO A 1 98 ? -12.531 -7.279 21.878 1.00 85.81 98 PRO A CA 1
ATOM 770 C C . PRO A 1 98 ? -11.281 -7.881 21.215 1.00 85.81 98 PRO A C 1
ATOM 772 O O . PRO A 1 98 ? -10.509 -8.565 21.883 1.00 85.81 98 PRO A O 1
ATOM 775 N N . HIS A 1 99 ? -11.081 -7.663 19.912 1.00 85.56 99 HIS A N 1
ATOM 776 C CA . HIS A 1 99 ? -10.009 -8.280 19.125 1.00 85.56 99 HIS A CA 1
ATOM 777 C C . HIS A 1 99 ? -8.745 -7.415 19.042 1.00 85.56 99 HIS A C 1
ATOM 779 O O . HIS A 1 99 ? -7.651 -7.940 18.830 1.00 85.56 99 HIS A O 1
ATOM 785 N N . HIS A 1 100 ? -8.873 -6.100 19.226 1.00 86.00 100 HIS A N 1
ATOM 786 C CA . HIS A 1 100 ? -7.784 -5.146 19.073 1.00 86.00 100 HIS A CA 1
ATOM 787 C C . HIS A 1 100 ? -7.783 -4.104 20.192 1.00 86.00 100 HIS A C 1
ATOM 789 O O . HIS A 1 100 ? -8.785 -3.459 20.473 1.00 86.00 100 HIS A O 1
ATOM 795 N N . GLN A 1 101 ? -6.611 -3.879 20.786 1.00 84.06 101 GLN A N 1
ATOM 796 C CA . GLN A 1 101 ? -6.415 -2.893 21.852 1.00 84.06 101 GLN A CA 1
ATOM 797 C C . GLN A 1 101 ? -5.530 -1.747 21.349 1.00 84.06 101 GLN A C 1
ATOM 799 O O . GLN A 1 101 ? -4.329 -1.687 21.629 1.00 84.06 101 GLN A O 1
ATOM 804 N N . GLY A 1 102 ? -6.116 -0.853 20.548 1.00 81.62 102 GLY A N 1
ATOM 805 C CA . GLY A 1 102 ? -5.417 0.319 20.018 1.00 81.62 102 GLY A CA 1
ATOM 806 C C . GLY A 1 102 ? -4.927 1.245 21.137 1.00 81.62 102 GLY A C 1
ATOM 807 O O . GLY A 1 102 ? -5.693 1.640 22.011 1.00 81.62 102 GLY A O 1
ATOM 808 N N . ARG A 1 103 ? -3.641 1.619 21.127 1.00 88.62 103 ARG A N 1
ATOM 809 C CA . ARG A 1 103 ? -3.077 2.577 22.105 1.00 88.62 103 ARG A CA 1
ATOM 810 C C . ARG A 1 103 ? -3.241 4.035 21.682 1.00 88.62 103 ARG A C 1
ATOM 812 O O . ARG A 1 103 ? -3.289 4.916 22.532 1.00 88.62 103 ARG A O 1
ATOM 819 N N . ILE A 1 104 ? -3.306 4.279 20.379 1.00 91.38 104 ILE A N 1
ATOM 820 C CA . ILE A 1 104 ? -3.438 5.612 19.792 1.00 91.38 104 ILE A CA 1
ATOM 821 C C . ILE A 1 104 ? -4.927 5.955 19.753 1.00 91.38 104 ILE A C 1
ATOM 823 O O . ILE A 1 104 ? -5.705 5.174 19.217 1.00 91.38 104 ILE A O 1
ATOM 827 N N . LYS A 1 105 ? -5.318 7.092 20.344 1.00 93.62 105 LYS A N 1
ATOM 828 C CA . LYS A 1 105 ? -6.722 7.536 20.395 1.00 93.62 105 LYS A CA 1
ATOM 829 C C . LYS A 1 105 ? -7.213 8.031 19.034 1.00 93.62 105 LYS A C 1
ATOM 831 O O . LYS A 1 105 ? -8.323 7.702 18.634 1.00 93.62 105 LYS A O 1
ATOM 836 N N . SER A 1 106 ? -6.391 8.815 18.351 1.00 93.69 106 SER A N 1
ATOM 837 C CA . SER A 1 106 ? -6.676 9.328 17.018 1.00 93.69 106 SER A CA 1
ATOM 838 C C . SER A 1 106 ? -5.388 9.484 16.218 1.00 93.69 106 SER A C 1
ATOM 840 O O . SER A 1 106 ? -4.307 9.679 16.776 1.00 93.69 106 SER A O 1
ATOM 842 N N . MET A 1 107 ? -5.503 9.360 14.905 1.00 93.75 107 MET A N 1
ATOM 843 C CA . MET A 1 107 ? -4.419 9.529 13.949 1.00 93.75 107 MET 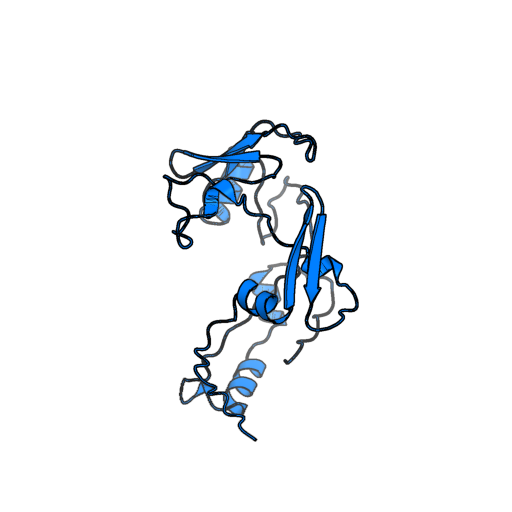A CA 1
ATOM 844 C C . MET A 1 107 ? -4.980 10.228 12.720 1.00 93.75 107 MET A C 1
ATOM 846 O O . MET A 1 107 ? -6.043 9.861 12.237 1.00 93.75 107 MET A O 1
ATOM 850 N N . VAL A 1 108 ? -4.260 11.212 12.196 1.00 92.06 108 VAL A N 1
ATOM 851 C CA . VAL A 1 108 ? -4.620 11.864 10.936 1.00 92.06 108 VAL A CA 1
ATOM 852 C C . VAL A 1 108 ? -3.580 11.482 9.899 1.00 92.06 108 VAL A C 1
ATOM 854 O O . VAL A 1 108 ? -2.380 11.572 10.156 1.00 92.06 108 VAL A O 1
ATOM 857 N N . MET A 1 109 ? -4.046 11.022 8.745 1.00 90.31 109 MET A N 1
ATOM 858 C CA . MET A 1 109 ? -3.206 10.698 7.604 1.00 90.31 109 MET A CA 1
ATOM 859 C C . MET A 1 109 ? -3.473 11.697 6.487 1.00 90.31 109 MET A C 1
ATOM 861 O O . MET A 1 109 ? -4.599 11.833 6.007 1.00 90.31 109 MET A O 1
ATOM 865 N N . PHE A 1 110 ? -2.413 12.367 6.055 1.00 84.12 110 PHE A N 1
ATOM 866 C CA . PHE A 1 110 ? -2.442 13.311 4.947 1.00 84.12 110 PHE A CA 1
ATOM 867 C C . PHE A 1 110 ? -1.886 12.645 3.690 1.00 84.12 110 PHE A C 1
ATOM 869 O O . PHE A 1 110 ? -1.039 11.752 3.774 1.00 84.12 110 PHE A O 1
ATOM 876 N N . SER A 1 111 ? -2.337 13.095 2.518 1.00 79.38 111 SER A N 1
ATOM 877 C CA . SER A 1 111 ? -1.592 12.819 1.290 1.00 79.38 111 SER A CA 1
ATOM 878 C C . SER A 1 111 ? -0.227 13.482 1.425 1.00 79.38 111 SER A C 1
ATOM 880 O O . SER A 1 111 ? -0.149 14.699 1.570 1.00 79.38 111 SER A O 1
ATOM 882 N N . SER A 1 112 ? 0.839 12.689 1.398 1.00 71.62 112 SER A N 1
ATOM 883 C CA . SER A 1 112 ? 2.196 13.220 1.446 1.00 71.62 112 SER A CA 1
ATOM 884 C C . SER A 1 112 ? 2.477 14.069 0.205 1.00 71.62 112 SER A C 1
ATOM 886 O O . SER A 1 112 ? 2.137 13.658 -0.909 1.00 71.62 112 SER A O 1
ATOM 888 N N . GLY A 1 113 ? 3.105 15.226 0.410 1.00 76.62 113 GLY A N 1
ATOM 889 C CA . GLY A 1 113 ? 3.689 16.036 -0.655 1.00 76.62 113 GLY A CA 1
ATOM 890 C C . GLY A 1 113 ? 4.986 15.426 -1.188 1.00 76.62 113 GLY A C 1
ATOM 891 O O . GLY A 1 113 ? 5.191 14.208 -1.147 1.00 76.62 113 GLY A O 1
ATOM 892 N N . SER A 1 114 ? 5.879 16.270 -1.695 1.00 83.81 114 SER A N 1
ATOM 893 C CA . SER A 1 114 ? 7.219 15.821 -2.074 1.00 83.81 114 SER A CA 1
ATOM 894 C C . SER A 1 114 ? 7.987 15.271 -0.854 1.00 83.81 114 SER A C 1
ATOM 896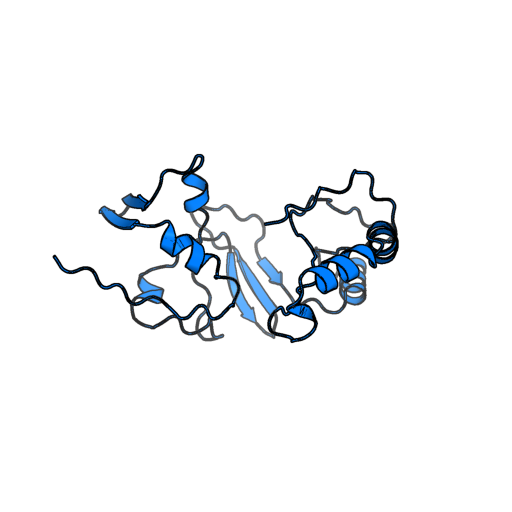 O O . SER A 1 114 ? 7.686 15.640 0.283 1.00 83.81 114 SER A O 1
ATOM 898 N N . PRO A 1 115 ? 8.983 14.386 -1.046 1.00 79.88 115 PRO A N 1
ATOM 899 C CA . PRO A 1 115 ? 9.748 13.829 0.071 1.00 79.88 115 PRO A CA 1
ATOM 900 C C . PRO A 1 115 ? 10.396 14.899 0.970 1.00 79.88 115 PRO A C 1
ATOM 902 O O . PRO A 1 115 ? 10.382 14.757 2.191 1.00 79.88 115 PRO A O 1
ATOM 905 N N . ASP A 1 116 ? 10.886 15.992 0.375 1.00 82.38 116 ASP A N 1
ATOM 906 C CA . ASP A 1 116 ? 11.507 17.100 1.110 1.00 82.38 116 ASP A CA 1
ATOM 907 C C . ASP A 1 116 ? 10.477 17.859 1.965 1.00 82.38 116 ASP A C 1
ATOM 909 O O . ASP A 1 116 ? 10.727 18.112 3.140 1.00 82.38 116 ASP A O 1
ATOM 913 N N . GLU A 1 117 ? 9.274 18.115 1.438 1.00 85.75 117 GLU A N 1
ATOM 914 C CA . GLU A 1 117 ? 8.179 18.726 2.210 1.00 85.75 117 GLU A CA 1
ATOM 915 C C . GLU A 1 117 ? 7.773 17.855 3.404 1.00 85.75 117 GLU A C 1
ATOM 917 O O . GLU A 1 117 ? 7.590 18.356 4.510 1.00 85.75 117 GLU A O 1
ATOM 922 N N . VAL A 1 118 ? 7.657 16.538 3.206 1.00 85.62 118 VAL A N 1
ATOM 923 C CA . VAL A 1 118 ? 7.341 15.595 4.292 1.00 85.62 118 VAL A CA 1
ATOM 924 C C . VAL A 1 118 ? 8.427 15.623 5.366 1.00 85.62 118 VAL A C 1
ATOM 926 O O . VAL A 1 118 ? 8.133 15.500 6.558 1.00 85.62 118 VAL A O 1
ATOM 929 N N . LEU A 1 119 ? 9.687 15.773 4.959 1.00 82.69 119 LEU A N 1
ATOM 930 C CA . LEU A 1 119 ? 10.788 15.863 5.899 1.00 82.69 119 LEU A CA 1
ATOM 931 C C . LEU A 1 119 ? 10.752 17.169 6.697 1.00 82.69 119 LEU A C 1
ATOM 933 O O . LEU A 1 119 ? 10.932 17.127 7.914 1.00 82.69 119 LEU A O 1
ATOM 937 N N . ASP A 1 120 ? 10.475 18.293 6.043 1.00 85.56 120 ASP A N 1
ATOM 938 C CA . ASP A 1 120 ? 10.321 19.589 6.703 1.00 85.56 120 ASP A CA 1
ATOM 939 C C . ASP A 1 120 ? 9.157 19.567 7.704 1.00 85.56 120 ASP A C 1
ATOM 941 O O . ASP A 1 120 ? 9.316 19.992 8.847 1.00 85.56 120 ASP A O 1
ATOM 945 N N . GLN A 1 121 ? 8.020 18.967 7.336 1.00 87.44 121 GLN A N 1
ATOM 946 C CA . GLN A 1 121 ? 6.882 18.757 8.240 1.00 87.44 121 GLN A CA 1
ATOM 947 C C . GLN A 1 121 ? 7.265 17.922 9.470 1.00 87.44 121 GLN A C 1
ATOM 949 O O . GLN A 1 121 ? 6.841 18.218 10.589 1.00 87.44 121 GLN A O 1
ATOM 954 N N . LEU A 1 122 ? 8.079 16.877 9.287 1.00 86.12 122 LEU A N 1
ATOM 955 C CA . LEU A 1 122 ? 8.560 16.039 10.388 1.00 86.12 122 LEU A CA 1
ATOM 956 C C . LEU A 1 122 ? 9.519 16.812 11.305 1.00 86.12 122 LEU A C 1
ATOM 958 O O . LEU A 1 122 ? 9.425 16.698 12.526 1.00 86.12 122 LEU A O 1
ATOM 962 N N . LEU A 1 123 ? 10.428 17.603 10.730 1.00 86.06 123 LEU A N 1
ATOM 963 C CA . LEU A 1 123 ? 11.388 18.423 11.474 1.00 86.06 123 LEU A CA 1
ATOM 964 C C . LEU A 1 123 ? 10.709 19.560 12.249 1.00 86.06 123 LEU A C 1
ATOM 966 O O . LEU A 1 123 ? 11.133 19.869 13.362 1.00 86.06 123 LEU A O 1
ATOM 970 N N . ASN A 1 124 ? 9.636 20.131 11.699 1.00 89.25 124 ASN A N 1
ATOM 971 C CA . ASN A 1 124 ? 8.842 21.186 12.331 1.00 89.25 124 ASN A CA 1
ATOM 972 C C . ASN A 1 124 ? 7.816 20.652 13.348 1.00 89.25 124 ASN A C 1
ATOM 974 O O . ASN A 1 124 ? 7.146 21.439 14.015 1.00 89.25 124 ASN A O 1
ATOM 978 N N . GLY A 1 125 ? 7.692 19.327 13.497 1.00 88.50 125 GLY A N 1
ATOM 979 C CA . GLY A 1 125 ? 6.753 18.697 14.429 1.00 88.50 125 GLY A CA 1
ATOM 980 C C . GLY A 1 125 ? 5.290 18.729 13.973 1.00 88.50 125 GLY A C 1
ATOM 981 O O . GLY A 1 125 ? 4.393 18.514 14.784 1.00 88.50 125 GLY A O 1
ATOM 982 N N . GLU A 1 126 ? 5.039 18.985 12.689 1.00 89.19 126 GLU A N 1
ATOM 983 C CA . GLU A 1 126 ? 3.696 18.986 12.095 1.00 89.19 126 GLU A CA 1
ATOM 984 C C . GLU A 1 126 ? 3.167 17.558 11.900 1.00 89.19 126 GLU A C 1
ATOM 986 O O . GLU A 1 126 ? 1.968 17.299 12.023 1.00 89.19 126 GLU A O 1
ATOM 991 N N . ILE A 1 127 ? 4.073 16.607 11.653 1.00 89.00 127 ILE A N 1
ATOM 992 C CA . ILE A 1 127 ? 3.780 15.173 11.605 1.00 89.00 127 ILE A CA 1
ATOM 993 C C . ILE A 1 127 ? 4.687 14.400 12.563 1.00 89.00 127 ILE A C 1
ATOM 995 O O . ILE A 1 127 ? 5.797 14.815 12.881 1.00 89.00 127 ILE A O 1
ATOM 999 N N . HIS A 1 128 ? 4.219 13.231 13.001 1.00 88.12 128 HIS A N 1
ATOM 1000 C CA . HIS A 1 128 ? 4.928 12.393 13.979 1.00 88.12 128 HIS A CA 1
ATOM 1001 C C . HIS A 1 128 ? 5.605 11.167 13.355 1.00 88.12 128 HIS A C 1
ATOM 1003 O O . HIS A 1 128 ? 6.327 10.435 14.032 1.00 88.12 128 HIS A O 1
ATOM 1009 N N . GLY A 1 129 ? 5.356 10.908 12.072 1.00 86.44 129 GLY A N 1
ATOM 1010 C CA . GLY A 1 129 ? 5.916 9.763 11.378 1.00 86.44 129 GLY A CA 1
ATOM 1011 C C . GLY A 1 129 ? 5.694 9.844 9.878 1.00 86.44 129 GLY A C 1
ATOM 1012 O O . GLY A 1 129 ? 4.646 10.285 9.416 1.00 86.44 129 GLY A O 1
ATOM 1013 N N . ALA A 1 130 ? 6.694 9.385 9.135 1.00 84.75 130 ALA A N 1
ATOM 1014 C CA . ALA A 1 130 ? 6.661 9.255 7.690 1.00 84.75 130 ALA A CA 1
ATOM 1015 C C . ALA A 1 130 ? 7.463 8.019 7.275 1.00 84.75 130 ALA A C 1
ATOM 1017 O O . ALA A 1 130 ? 8.436 7.644 7.935 1.00 84.75 130 ALA A O 1
ATOM 1018 N N . ILE A 1 131 ? 7.066 7.397 6.167 1.00 81.38 131 ILE A N 1
ATOM 1019 C CA . ILE A 1 131 ? 7.903 6.415 5.479 1.00 81.38 131 ILE A CA 1
ATOM 1020 C C . ILE A 1 131 ? 8.691 7.184 4.427 1.00 81.38 131 ILE A C 1
ATOM 1022 O O . ILE A 1 131 ? 8.105 7.813 3.551 1.00 81.38 131 ILE A O 1
ATOM 1026 N N . HIS A 1 132 ? 10.016 7.141 4.524 1.00 75.25 132 HIS A N 1
ATOM 1027 C CA . HIS A 1 132 ? 10.895 7.857 3.612 1.00 75.25 132 HIS A CA 1
ATOM 1028 C C . HIS A 1 132 ? 12.024 6.938 3.147 1.00 75.25 132 HIS A C 1
ATOM 1030 O O . HIS A 1 132 ? 12.669 6.268 3.951 1.00 75.25 132 HIS A O 1
ATOM 1036 N N . HIS A 1 133 ? 12.290 6.930 1.841 1.00 69.06 133 HIS A N 1
ATOM 1037 C CA . HIS A 1 133 ? 13.328 6.093 1.223 1.00 69.06 133 HIS A CA 1
ATOM 1038 C C . HIS A 1 133 ? 14.716 6.756 1.178 1.00 69.06 133 HIS A C 1
ATOM 1040 O O . HIS A 1 133 ? 15.626 6.233 0.543 1.00 69.06 133 HIS A O 1
ATOM 1046 N N . ALA A 1 134 ? 14.888 7.909 1.827 1.00 65.75 134 ALA A N 1
ATOM 1047 C CA . ALA A 1 134 ? 16.132 8.672 1.793 1.00 65.75 134 ALA A CA 1
ATOM 1048 C C . ALA A 1 134 ? 16.783 8.667 3.169 1.00 65.75 134 ALA A C 1
ATOM 1050 O O . ALA A 1 134 ? 16.167 8.300 4.173 1.00 65.75 134 ALA A O 1
ATOM 1051 N N . LYS A 1 135 ? 18.049 9.080 3.205 1.00 68.81 135 LYS A N 1
ATOM 1052 C CA . LYS A 1 135 ? 18.772 9.238 4.459 1.00 68.81 135 LYS A CA 1
ATOM 1053 C C . LYS A 1 135 ? 18.024 10.235 5.347 1.00 68.81 135 LYS A C 1
ATOM 1055 O O . LYS A 1 135 ? 17.777 11.350 4.891 1.00 68.81 135 LYS A O 1
ATOM 1060 N N . PRO A 1 136 ? 17.712 9.886 6.603 1.00 69.25 136 PRO A N 1
ATOM 1061 C CA . PRO A 1 136 ? 17.191 10.875 7.527 1.00 69.25 136 PRO A CA 1
ATOM 1062 C C . PRO A 1 136 ? 18.242 11.973 7.759 1.00 69.25 136 PRO A C 1
ATOM 1064 O O . PRO A 1 136 ? 19.448 11.679 7.773 1.00 69.25 136 PRO A O 1
ATOM 1067 N N . PRO A 1 137 ? 17.810 13.225 7.961 1.00 70.94 137 PRO A N 1
ATOM 1068 C CA . PRO A 1 137 ? 18.695 14.308 8.347 1.00 70.94 137 PRO A CA 1
ATOM 1069 C C . PRO A 1 137 ? 19.293 14.048 9.740 1.00 70.94 137 PRO A C 1
ATOM 1071 O O . PRO A 1 137 ? 18.778 13.226 10.512 1.00 70.94 137 PRO A O 1
ATOM 1074 N N . PRO A 1 138 ? 20.390 14.743 10.090 1.00 72.38 138 PRO A N 1
ATOM 1075 C CA . PRO A 1 138 ? 20.968 14.671 11.427 1.00 72.38 138 PRO A CA 1
ATOM 1076 C C . PRO A 1 138 ? 19.917 14.944 12.514 1.00 72.38 138 PRO A C 1
ATOM 1078 O O . PRO A 1 138 ? 19.102 15.849 12.381 1.00 72.38 138 PRO A O 1
ATOM 1081 N N . GLY A 1 139 ? 19.937 14.163 13.597 1.00 73.56 139 GLY A N 1
ATOM 1082 C CA . GLY A 1 139 ? 19.015 14.326 14.730 1.00 73.56 139 GLY A CA 1
ATOM 1083 C C . GLY A 1 139 ? 17.758 13.451 14.680 1.00 73.56 139 GLY A C 1
ATOM 1084 O O . GLY A 1 139 ? 17.180 13.185 15.731 1.00 73.56 139 GLY A O 1
ATOM 1085 N N . ILE A 1 140 ? 17.390 12.901 13.517 1.00 75.75 140 ILE A N 1
ATOM 1086 C CA . ILE A 1 140 ? 16.297 11.924 13.411 1.00 75.75 140 ILE A CA 1
ATOM 1087 C C . ILE A 1 140 ? 16.856 10.503 13.545 1.00 75.75 140 ILE A C 1
ATOM 1089 O O . ILE A 1 140 ? 17.764 10.099 12.816 1.00 75.75 140 ILE A O 1
ATOM 1093 N N . ARG A 1 141 ? 16.297 9.712 14.469 1.00 80.50 141 ARG A N 1
ATOM 1094 C CA . ARG A 1 141 ? 16.608 8.280 14.604 1.00 80.50 141 ARG A CA 1
ATOM 1095 C C . ARG A 1 141 ? 15.603 7.462 13.786 1.00 80.50 141 ARG A C 1
ATOM 1097 O O . ARG A 1 141 ? 14.474 7.296 14.244 1.00 80.50 141 ARG A O 1
ATOM 1104 N N . PRO A 1 142 ? 15.969 6.947 12.597 1.00 82.62 142 PRO A N 1
ATOM 1105 C CA . PRO A 1 142 ? 15.042 6.163 11.793 1.00 82.62 142 PRO A CA 1
ATOM 1106 C C . PRO A 1 142 ? 14.808 4.795 12.437 1.00 82.62 142 PRO A C 1
ATOM 1108 O O . PRO A 1 142 ? 15.752 4.155 12.909 1.00 82.62 142 PRO A O 1
ATOM 1111 N N . ASN A 1 143 ? 13.576 4.298 12.367 1.00 83.31 143 ASN A N 1
ATOM 1112 C CA . ASN A 1 143 ? 13.333 2.873 12.545 1.00 83.31 143 ASN A CA 1
ATOM 1113 C C . ASN A 1 143 ? 13.517 2.178 11.190 1.00 83.31 143 ASN A C 1
ATOM 1115 O O . ASN A 1 143 ? 12.720 2.377 10.274 1.00 83.31 143 ASN A O 1
ATOM 1119 N N . ARG A 1 144 ? 14.607 1.421 11.037 1.00 80.75 144 ARG A N 1
ATOM 1120 C CA . ARG A 1 144 ? 14.933 0.741 9.777 1.00 80.75 144 ARG A CA 1
ATOM 1121 C C . ARG A 1 144 ? 14.209 -0.597 9.712 1.00 80.75 144 ARG A C 1
ATOM 1123 O O . ARG A 1 144 ? 14.303 -1.395 10.638 1.00 80.75 144 ARG A O 1
ATOM 1130 N N . PHE A 1 145 ? 13.559 -0.868 8.589 1.00 75.81 145 PHE A N 1
ATOM 1131 C CA . PHE A 1 145 ? 12.972 -2.168 8.289 1.00 75.81 145 PHE A CA 1
ATOM 1132 C C . PHE A 1 145 ? 13.342 -2.590 6.868 1.00 75.81 145 PHE A C 1
ATOM 1134 O O . PHE A 1 145 ? 13.564 -1.750 5.995 1.00 75.81 145 PHE A O 1
ATOM 1141 N N . PHE A 1 146 ? 13.428 -3.898 6.638 1.00 76.44 146 PHE A N 1
ATOM 1142 C CA . PHE A 1 146 ? 13.655 -4.440 5.304 1.00 76.44 146 PHE A CA 1
ATOM 1143 C C . PHE A 1 146 ? 12.324 -4.541 4.564 1.00 76.44 146 PHE A C 1
ATOM 1145 O O . PHE A 1 146 ? 11.385 -5.174 5.045 1.00 76.44 146 PHE A O 1
ATOM 1152 N N . SER A 1 147 ? 12.256 -3.922 3.389 1.00 71.94 147 SER A N 1
ATOM 1153 C CA . SER A 1 147 ? 11.135 -4.085 2.470 1.00 71.94 147 SER A CA 1
ATOM 1154 C C . SER A 1 147 ? 11.403 -5.261 1.530 1.00 71.94 147 SER A C 1
ATOM 1156 O O . SER A 1 147 ? 12.541 -5.504 1.131 1.00 71.94 147 SER A O 1
ATOM 1158 N N . THR A 1 148 ? 10.349 -5.992 1.165 1.00 75.19 148 THR A N 1
ATOM 1159 C CA . THR A 1 148 ? 10.402 -6.993 0.080 1.00 75.19 148 THR A CA 1
ATOM 1160 C C . THR A 1 148 ? 10.045 -6.385 -1.277 1.00 75.19 148 THR A C 1
ATOM 1162 O O . THR A 1 148 ? 9.932 -7.103 -2.271 1.00 75.19 148 THR A O 1
ATOM 1165 N N . GLU A 1 149 ? 9.852 -5.065 -1.327 1.00 73.25 149 GLU A N 1
ATOM 1166 C CA . GLU A 1 149 ? 9.571 -4.334 -2.554 1.00 73.25 149 GLU A CA 1
ATOM 1167 C C . GLU A 1 149 ? 10.711 -4.479 -3.561 1.00 73.25 149 GLU A C 1
ATOM 1169 O O . GLU A 1 149 ? 11.895 -4.432 -3.229 1.00 73.25 149 GLU A O 1
ATOM 1174 N N . GLN A 1 150 ? 10.327 -4.639 -4.824 1.00 75.88 150 GLN A N 1
ATOM 1175 C CA . GLN A 1 150 ? 11.244 -4.745 -5.948 1.00 75.88 150 GLN A CA 1
ATOM 1176 C C . GLN A 1 150 ? 10.876 -3.692 -6.979 1.00 75.88 150 GLN A C 1
ATOM 1178 O O . GLN A 1 150 ? 9.710 -3.554 -7.352 1.00 75.88 150 GLN A O 1
ATOM 1183 N N . TRP A 1 151 ? 11.878 -2.950 -7.436 1.00 78.19 151 TRP A N 1
ATOM 1184 C CA . TRP A 1 151 ? 11.714 -1.945 -8.476 1.00 78.19 151 TRP A CA 1
ATOM 1185 C C . TRP A 1 151 ? 12.160 -2.555 -9.801 1.00 78.19 151 TRP A C 1
ATOM 1187 O O . TRP A 1 151 ? 13.197 -3.213 -9.873 1.00 78.19 151 TRP A O 1
ATOM 1197 N N . TYR A 1 152 ? 11.361 -2.373 -10.848 1.00 83.81 152 TYR A N 1
ATOM 1198 C CA . TYR A 1 152 ? 11.638 -2.933 -12.167 1.00 83.81 152 TYR A CA 1
ATOM 1199 C C . TYR A 1 152 ? 11.148 -1.997 -13.267 1.00 83.81 152 TYR A C 1
ATOM 1201 O O . TYR A 1 152 ? 10.194 -1.240 -13.088 1.00 83.81 152 TYR A O 1
ATOM 1209 N N . VAL A 1 153 ? 11.784 -2.087 -14.434 1.00 84.56 153 VAL A N 1
ATOM 1210 C CA . VAL A 1 153 ? 11.322 -1.418 -15.652 1.00 84.56 153 VAL A CA 1
ATOM 1211 C C . VAL A 1 153 ? 10.475 -2.408 -16.442 1.00 84.56 153 VAL A C 1
ATOM 1213 O O . VAL A 1 153 ? 10.979 -3.390 -16.986 1.00 84.56 153 VAL A O 1
ATOM 1216 N N . ALA A 1 154 ? 9.166 -2.172 -16.493 1.00 88.31 154 ALA A N 1
ATOM 1217 C CA . ALA A 1 154 ? 8.261 -2.997 -17.283 1.00 88.31 154 ALA A CA 1
ATOM 1218 C C . ALA A 1 154 ? 8.408 -2.672 -18.777 1.00 88.31 154 ALA A C 1
ATOM 1220 O O . ALA A 1 154 ? 8.163 -1.543 -19.202 1.00 88.31 154 ALA A O 1
ATOM 1221 N N . LEU A 1 155 ? 8.758 -3.671 -19.590 1.00 87.88 155 LEU A N 1
ATOM 1222 C CA . LEU A 1 155 ? 8.867 -3.517 -21.042 1.00 87.88 155 LEU A CA 1
ATOM 1223 C C . LEU A 1 155 ? 7.580 -3.975 -21.736 1.00 87.88 155 LEU A C 1
ATOM 1225 O O . LEU A 1 155 ? 7.094 -5.086 -21.518 1.00 87.88 155 LEU A O 1
ATOM 1229 N N . ASN A 1 156 ? 7.033 -3.130 -22.612 1.00 91.00 156 ASN A N 1
ATOM 1230 C CA . ASN A 1 156 ? 5.842 -3.464 -23.388 1.00 91.00 156 ASN A CA 1
ATOM 1231 C C . ASN A 1 156 ? 6.191 -4.387 -24.567 1.00 91.00 156 ASN A C 1
ATOM 1233 O O . ASN A 1 156 ? 6.522 -3.920 -25.655 1.00 91.00 156 ASN A O 1
ATOM 1237 N N . THR A 1 157 ? 6.036 -5.696 -24.378 1.00 91.50 157 THR A N 1
ATOM 1238 C CA . THR A 1 157 ? 6.324 -6.723 -25.398 1.00 91.50 157 THR A CA 1
ATOM 1239 C C . THR A 1 157 ? 5.376 -6.714 -26.600 1.00 91.50 157 THR A C 1
ATOM 1241 O O . THR A 1 157 ? 5.603 -7.449 -27.556 1.00 91.50 157 THR A O 1
ATOM 1244 N N . LYS A 1 158 ? 4.318 -5.892 -26.579 1.00 92.25 158 LYS A N 1
ATOM 1245 C CA . LYS A 1 158 ? 3.449 -5.672 -27.745 1.00 92.25 158 LYS A CA 1
ATOM 1246 C C . LYS A 1 158 ? 4.008 -4.630 -28.713 1.00 92.25 158 LYS A C 1
ATOM 1248 O O . LYS A 1 158 ? 3.493 -4.509 -29.819 1.00 92.25 158 LYS A O 1
ATOM 1253 N N . SER A 1 159 ? 5.012 -3.856 -28.298 1.00 92.38 159 SER A N 1
ATOM 1254 C CA . SER A 1 159 ? 5.751 -2.974 -29.203 1.00 92.38 159 SER A CA 1
ATOM 1255 C C . SER A 1 159 ? 6.619 -3.814 -30.137 1.00 92.38 159 SER A C 1
ATOM 1257 O O . SER A 1 159 ? 7.259 -4.758 -29.680 1.00 92.38 159 SER A O 1
ATOM 1259 N N . SER A 1 160 ? 6.669 -3.466 -31.424 1.00 89.12 160 SER A N 1
ATOM 1260 C CA . SER A 1 160 ? 7.404 -4.226 -32.447 1.00 89.12 160 SER A CA 1
ATOM 1261 C C . SER A 1 160 ? 8.885 -4.414 -32.105 1.00 89.12 160 SER A C 1
ATOM 1263 O O . SER A 1 160 ? 9.413 -5.505 -32.281 1.00 89.12 160 SER A O 1
ATOM 1265 N N . LEU A 1 161 ? 9.537 -3.390 -31.548 1.00 91.19 161 LEU A N 1
ATOM 1266 C CA . LEU A 1 161 ? 10.951 -3.447 -31.155 1.00 91.19 161 LEU A CA 1
ATOM 1267 C C . LEU A 1 161 ? 11.183 -4.287 -29.894 1.00 91.19 161 LEU A C 1
ATOM 1269 O O . LEU A 1 161 ? 12.148 -5.037 -29.803 1.00 91.19 161 LEU A O 1
ATOM 1273 N N . LEU A 1 162 ? 10.291 -4.169 -28.909 1.00 92.69 162 LEU A N 1
ATOM 1274 C CA . LEU A 1 162 ? 10.423 -4.858 -27.623 1.00 92.69 162 LEU A CA 1
ATOM 1275 C C . LEU A 1 162 ? 9.791 -6.253 -27.633 1.00 92.69 162 LEU A C 1
ATOM 1277 O O . LEU A 1 162 ? 9.836 -6.930 -26.606 1.00 92.69 162 LEU A O 1
ATOM 1281 N N . ALA A 1 163 ? 9.201 -6.689 -28.750 1.00 93.44 163 ALA A N 1
ATOM 1282 C CA . ALA A 1 163 ? 8.726 -8.055 -28.952 1.00 93.44 163 ALA A CA 1
ATOM 1283 C C . ALA A 1 163 ? 9.898 -9.048 -29.037 1.00 93.44 163 ALA A C 1
ATOM 1285 O O . ALA A 1 163 ? 9.789 -10.172 -28.536 1.00 93.44 163 ALA A O 1
ATOM 1286 N N . ASP A 1 164 ? 11.045 -8.609 -29.561 1.00 95.12 164 ASP A N 1
ATOM 1287 C CA . ASP A 1 164 ? 12.274 -9.397 -29.632 1.00 95.12 164 ASP A CA 1
ATOM 1288 C C . ASP A 1 164 ? 12.9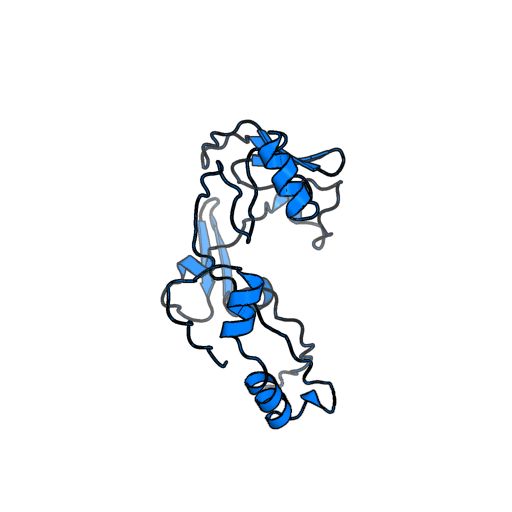28 -9.551 -28.245 1.00 95.12 164 ASP A C 1
ATOM 1290 O O . ASP A 1 164 ? 13.197 -8.578 -27.532 1.00 95.12 164 ASP A O 1
ATOM 1294 N N . SER A 1 165 ? 13.177 -10.797 -27.834 1.00 93.00 165 SER A N 1
ATOM 1295 C CA . SER A 1 165 ? 13.845 -11.106 -26.569 1.00 93.00 165 SER A CA 1
ATOM 1296 C C . SER A 1 165 ? 15.314 -10.692 -26.552 1.00 93.00 165 SER A C 1
ATOM 1298 O O . SER A 1 165 ? 15.807 -10.320 -25.485 1.00 93.00 165 SER A O 1
ATOM 1300 N N . ALA A 1 166 ? 15.999 -10.703 -27.698 1.00 93.75 166 ALA A N 1
ATOM 1301 C CA . ALA A 1 166 ? 17.386 -10.273 -27.809 1.00 93.75 166 ALA A CA 1
ATOM 1302 C C . ALA A 1 166 ? 17.518 -8.774 -27.516 1.00 93.75 166 ALA A C 1
ATOM 1304 O O . ALA A 1 166 ? 18.391 -8.380 -26.745 1.00 93.75 166 ALA A O 1
ATOM 1305 N N . VAL A 1 167 ? 16.594 -7.954 -28.030 1.00 93.06 167 VAL A N 1
ATOM 1306 C CA . VAL A 1 167 ? 16.541 -6.510 -27.748 1.00 93.06 167 VAL A CA 1
ATOM 1307 C C . VAL A 1 167 ? 16.310 -6.251 -26.260 1.00 93.06 167 VAL A C 1
ATOM 1309 O O . VAL A 1 167 ? 17.021 -5.453 -25.654 1.00 93.06 167 VAL A O 1
ATOM 1312 N N . ARG A 1 168 ? 15.369 -6.965 -25.626 1.00 93.50 168 ARG A N 1
ATOM 1313 C CA . ARG A 1 168 ? 15.127 -6.824 -24.177 1.00 93.50 168 ARG A CA 1
ATOM 1314 C C . ARG A 1 168 ? 16.343 -7.225 -23.343 1.00 93.50 168 ARG A C 1
ATOM 1316 O O . ARG A 1 168 ? 16.654 -6.552 -22.367 1.00 93.50 168 ARG A O 1
ATOM 1323 N N . ARG A 1 169 ? 17.040 -8.296 -23.733 1.00 91.88 169 ARG A N 1
ATOM 1324 C CA . ARG A 1 169 ? 18.271 -8.737 -23.066 1.00 91.88 169 ARG A CA 1
ATOM 1325 C C . ARG A 1 169 ? 19.408 -7.736 -23.252 1.00 91.88 169 ARG A C 1
ATOM 1327 O O . ARG A 1 169 ? 20.147 -7.495 -22.308 1.00 91.88 169 ARG A O 1
ATOM 1334 N N . ALA A 1 170 ? 19.537 -7.146 -24.438 1.00 93.12 170 ALA A N 1
ATOM 1335 C CA . ALA A 1 170 ? 20.519 -6.098 -24.686 1.00 93.12 170 ALA A CA 1
ATOM 1336 C C . ALA A 1 170 ? 20.261 -4.881 -23.786 1.00 93.12 170 ALA A C 1
ATOM 1338 O O . ALA A 1 170 ? 21.179 -4.433 -23.111 1.00 93.12 170 ALA A O 1
ATOM 1339 N N . LEU A 1 171 ? 19.009 -4.414 -23.691 1.00 90.62 171 LEU A N 1
ATOM 1340 C CA . LEU A 1 171 ? 18.632 -3.332 -22.774 1.00 90.62 171 LEU A CA 1
ATOM 1341 C C . LEU A 1 171 ? 18.963 -3.667 -21.314 1.00 90.62 171 LEU A C 1
ATOM 1343 O O . LEU A 1 171 ? 19.507 -2.825 -20.606 1.00 90.62 171 LEU A O 1
ATOM 1347 N N . ASP A 1 172 ? 18.698 -4.897 -20.874 1.00 89.50 172 ASP A N 1
ATOM 1348 C CA . ASP A 1 172 ? 19.024 -5.329 -19.512 1.00 89.50 172 ASP A CA 1
ATOM 1349 C C . ASP A 1 172 ? 20.526 -5.234 -19.205 1.00 89.50 172 ASP A C 1
ATOM 1351 O O . ASP A 1 172 ? 20.916 -4.787 -18.129 1.00 89.50 172 ASP A O 1
ATOM 1355 N N . LEU A 1 173 ? 21.370 -5.596 -20.176 1.00 90.88 173 LEU A N 1
ATOM 1356 C CA . LEU A 1 173 ? 22.828 -5.542 -20.052 1.00 90.88 173 LEU A CA 1
ATOM 1357 C C . LEU A 1 173 ? 23.394 -4.118 -20.118 1.00 90.88 173 LEU A C 1
ATOM 1359 O O . LEU A 1 173 ? 24.498 -3.889 -19.635 1.00 90.88 173 LEU A O 1
ATOM 1363 N N . THR A 1 174 ? 22.670 -3.163 -20.711 1.00 91.12 174 THR A N 1
ATOM 1364 C CA . THR A 1 174 ? 23.129 -1.762 -20.784 1.00 91.12 174 THR A CA 1
ATOM 1365 C C . THR A 1 174 ? 22.991 -1.002 -19.468 1.00 91.12 174 THR A C 1
ATOM 1367 O O . THR A 1 174 ? 23.609 0.047 -19.306 1.00 91.12 174 THR A O 1
ATOM 1370 N N . ILE A 1 175 ? 22.182 -1.502 -18.533 1.00 85.50 175 ILE A N 1
ATOM 1371 C CA . ILE A 1 175 ? 21.933 -0.829 -17.260 1.00 85.50 175 ILE A CA 1
ATOM 1372 C C . ILE A 1 175 ? 22.930 -1.343 -16.226 1.00 85.50 175 ILE A C 1
ATOM 1374 O O . ILE A 1 175 ? 22.802 -2.461 -15.723 1.00 85.50 175 ILE A O 1
ATOM 1378 N N . ASP A 1 176 ? 23.880 -0.491 -15.846 1.00 87.50 176 ASP A N 1
ATOM 1379 C CA . ASP A 1 176 ? 24.696 -0.726 -14.659 1.00 87.50 176 ASP A CA 1
ATOM 1380 C C . ASP A 1 176 ? 23.844 -0.488 -13.403 1.00 87.50 176 ASP A C 1
ATOM 1382 O O . ASP A 1 176 ? 23.539 0.643 -13.004 1.00 87.50 176 ASP A O 1
ATOM 1386 N N . ARG A 1 177 ? 23.407 -1.593 -12.799 1.00 83.50 177 ARG A N 1
ATOM 1387 C CA . ARG A 1 177 ? 22.526 -1.568 -11.630 1.00 83.50 177 ARG A CA 1
ATOM 1388 C C . ARG A 1 177 ? 23.240 -1.077 -10.382 1.00 83.50 177 ARG A C 1
ATOM 1390 O O . ARG A 1 177 ? 22.578 -0.487 -9.533 1.00 83.50 177 ARG A O 1
ATOM 1397 N N . ASP A 1 178 ? 24.543 -1.301 -10.262 1.00 82.69 178 ASP A N 1
ATOM 1398 C CA . ASP A 1 178 ? 25.299 -0.890 -9.083 1.00 82.69 178 ASP A CA 1
ATOM 1399 C C . ASP A 1 178 ? 25.504 0.626 -9.096 1.00 82.69 178 ASP A C 1
ATOM 1401 O O . ASP A 1 178 ? 25.294 1.283 -8.072 1.00 82.69 178 ASP A O 1
ATOM 1405 N N . VAL A 1 179 ? 25.772 1.199 -10.274 1.00 83.31 179 VAL A N 1
ATOM 1406 C CA . VAL A 1 179 ? 25.800 2.655 -10.480 1.00 83.31 179 VAL A CA 1
ATOM 1407 C C . VAL A 1 179 ? 24.430 3.274 -10.212 1.00 83.31 179 VAL A C 1
ATOM 1409 O O . VAL A 1 179 ? 24.333 4.254 -9.471 1.00 83.31 179 VAL A O 1
ATOM 1412 N N . LEU A 1 180 ? 23.354 2.695 -10.757 1.00 79.81 180 LEU A N 1
ATOM 1413 C CA . LEU A 1 180 ? 21.994 3.188 -10.523 1.00 79.81 180 LEU A CA 1
ATOM 1414 C C . LEU A 1 180 ? 21.632 3.151 -9.031 1.00 79.81 180 LEU A C 1
ATOM 1416 O O . LEU A 1 180 ? 21.074 4.106 -8.491 1.00 79.81 180 LEU A O 1
ATOM 1420 N N . ARG A 1 181 ? 21.989 2.060 -8.352 1.00 75.25 181 ARG A N 1
ATOM 1421 C CA . ARG A 1 181 ? 21.777 1.866 -6.919 1.00 75.25 181 ARG A CA 1
ATOM 1422 C C . ARG A 1 181 ? 22.526 2.917 -6.100 1.00 75.25 181 ARG A C 1
ATOM 1424 O O . ARG A 1 181 ? 21.918 3.547 -5.237 1.00 75.25 181 ARG A O 1
ATOM 1431 N N . ALA A 1 182 ? 23.807 3.138 -6.395 1.00 73.62 182 ALA A N 1
ATOM 1432 C CA . ALA A 1 182 ? 24.624 4.149 -5.730 1.00 73.62 182 ALA A CA 1
ATOM 1433 C C . ALA A 1 182 ? 24.069 5.569 -5.943 1.00 73.62 182 ALA A C 1
ATOM 1435 O O . ALA A 1 182 ? 23.995 6.352 -4.996 1.00 73.62 182 ALA A O 1
ATOM 1436 N N . ALA A 1 183 ? 23.617 5.884 -7.161 1.00 73.75 183 ALA A N 1
ATOM 1437 C CA . ALA A 1 183 ? 23.052 7.188 -7.494 1.00 73.75 183 ALA A CA 1
ATOM 1438 C C . ALA A 1 183 ? 21.713 7.461 -6.784 1.00 73.75 183 ALA A C 1
ATOM 1440 O O . ALA A 1 183 ? 21.499 8.565 -6.282 1.00 73.75 183 ALA A O 1
ATOM 1441 N N . ILE A 1 184 ? 20.819 6.466 -6.721 1.00 70.75 184 ILE A N 1
ATOM 1442 C CA . ILE A 1 184 ? 19.486 6.614 -6.113 1.00 70.75 184 ILE A CA 1
ATOM 1443 C C . ILE A 1 184 ? 19.568 6.615 -4.587 1.00 70.75 184 ILE A C 1
ATOM 1445 O O . ILE A 1 184 ? 18.952 7.455 -3.936 1.00 70.75 184 ILE A O 1
ATOM 1449 N N . LEU A 1 185 ? 20.320 5.680 -4.003 1.00 67.12 185 LEU A N 1
ATOM 1450 C CA . LEU A 1 185 ? 20.323 5.474 -2.552 1.00 67.12 185 LEU A CA 1
ATOM 1451 C C . LEU A 1 185 ? 21.373 6.330 -1.831 1.00 67.12 185 LEU A C 1
ATOM 1453 O O . LEU A 1 185 ? 21.365 6.381 -0.601 1.00 67.12 185 LEU A O 1
ATOM 1457 N N . LYS A 1 186 ? 22.235 7.036 -2.585 1.00 57.94 186 LYS A N 1
ATOM 1458 C CA . LYS A 1 186 ? 23.264 7.990 -2.123 1.00 57.94 186 LYS A CA 1
ATOM 1459 C C . LYS A 1 186 ? 24.175 7.467 -0.988 1.00 57.94 186 LYS A C 1
ATOM 1461 O O . LYS A 1 186 ? 24.884 8.262 -0.373 1.00 57.94 186 LYS A O 1
ATOM 1466 N N . HIS A 1 187 ? 24.184 6.154 -0.718 1.00 52.56 187 HIS A N 1
ATOM 1467 C CA . HIS A 1 187 ? 24.894 5.495 0.385 1.00 52.56 187 HIS A CA 1
ATOM 1468 C C . HIS A 1 187 ? 25.318 4.061 0.051 1.00 52.56 187 HIS A C 1
ATOM 1470 O O . HIS A 1 187 ? 24.669 3.380 -0.745 1.00 52.56 187 HIS A O 1
ATOM 1476 N N . ASP A 1 188 ? 26.375 3.608 0.737 1.00 45.25 188 ASP A N 1
ATOM 1477 C CA . ASP A 1 188 ? 26.821 2.217 0.781 1.00 45.25 188 ASP A CA 1
ATOM 1478 C C . ASP A 1 188 ? 25.698 1.315 1.288 1.00 45.25 188 ASP A C 1
ATOM 1480 O O . ASP A 1 188 ? 25.268 1.383 2.442 1.00 45.25 188 ASP A O 1
ATOM 1484 N N . ILE A 1 189 ? 25.211 0.455 0.404 1.00 48.94 189 ILE A N 1
ATOM 1485 C CA . ILE A 1 189 ? 24.347 -0.652 0.789 1.00 48.94 189 ILE A CA 1
ATOM 1486 C C . ILE A 1 189 ? 25.276 -1.819 1.050 1.00 48.94 189 ILE A C 1
ATOM 1488 O O . ILE A 1 189 ? 25.776 -2.449 0.113 1.00 48.94 189 ILE A O 1
ATOM 1492 N N . GLU A 1 190 ? 25.503 -2.094 2.327 1.00 46.03 190 GLU A N 1
ATOM 1493 C CA . GLU A 1 190 ? 26.067 -3.366 2.748 1.00 46.03 190 GLU A CA 1
ATOM 1494 C C . GLU A 1 190 ? 25.095 -4.487 2.353 1.00 46.03 190 GLU A C 1
ATOM 1496 O O . GLU A 1 190 ? 23.932 -4.499 2.760 1.00 46.03 190 GLU A O 1
ATOM 1501 N N . GLY A 1 191 ? 25.569 -5.423 1.530 1.00 48.88 191 GLY A N 1
ATOM 1502 C CA . GLY A 1 191 ? 24.847 -6.650 1.196 1.00 48.88 191 GLY A CA 1
ATOM 1503 C C . GLY A 1 191 ? 24.889 -7.020 -0.293 1.00 48.88 191 GLY A C 1
ATOM 1504 O O . GLY A 1 191 ? 24.833 -6.135 -1.156 1.00 48.88 191 GLY A O 1
ATOM 1505 N N . PRO A 1 192 ? 24.987 -8.325 -0.616 1.00 43.41 192 PRO A N 1
ATOM 1506 C CA . PRO A 1 192 ? 24.996 -8.805 -1.992 1.00 43.41 192 PRO A CA 1
ATOM 1507 C C . PRO A 1 192 ? 23.642 -8.581 -2.672 1.00 43.41 192 PRO A C 1
ATOM 1509 O O . PRO A 1 192 ? 22.581 -8.654 -2.050 1.00 43.41 192 PRO A O 1
ATOM 1512 N N . ASN A 1 193 ? 23.699 -8.337 -3.980 1.00 47.81 193 ASN A N 1
ATOM 1513 C CA . ASN A 1 193 ? 22.528 -8.168 -4.830 1.00 47.81 193 ASN A CA 1
ATOM 1514 C C . ASN A 1 193 ? 21.684 -9.460 -4.799 1.00 47.81 193 ASN A C 1
ATOM 1516 O O . ASN A 1 193 ? 22.223 -10.528 -5.117 1.00 47.81 193 ASN A O 1
ATOM 1520 N N . PRO A 1 194 ? 20.391 -9.426 -4.423 1.00 48.34 194 PRO A N 1
ATOM 1521 C CA . PRO A 1 194 ? 19.560 -10.612 -4.541 1.00 48.34 194 PRO A CA 1
ATOM 1522 C C . PRO A 1 194 ? 19.461 -10.993 -6.028 1.00 48.34 194 PRO A C 1
ATOM 1524 O O . PRO A 1 194 ? 19.199 -10.127 -6.868 1.00 48.34 194 PRO A O 1
ATOM 1527 N N . PRO A 1 195 ? 19.682 -12.269 -6.388 1.00 41.38 195 PRO A N 1
ATOM 1528 C CA . PRO A 1 195 ? 19.622 -12.687 -7.777 1.00 41.38 195 PRO A CA 1
ATOM 1529 C C . PRO A 1 195 ? 18.217 -12.459 -8.333 1.00 41.38 195 PRO A C 1
ATOM 1531 O O . PRO A 1 195 ? 17.209 -12.728 -7.671 1.00 41.38 195 PRO A O 1
ATOM 1534 N N . LEU A 1 196 ? 18.153 -11.995 -9.581 1.00 39.44 196 LEU A N 1
ATOM 1535 C CA . LEU A 1 196 ? 16.899 -11.917 -10.315 1.00 39.44 196 LEU A CA 1
ATOM 1536 C C . LEU A 1 196 ? 16.293 -13.316 -10.426 1.00 39.44 196 LEU A C 1
ATOM 1538 O O . LEU A 1 196 ? 16.888 -14.221 -11.012 1.00 39.44 196 LEU A O 1
ATOM 1542 N N . ARG A 1 197 ? 15.074 -13.485 -9.911 1.00 35.97 197 ARG A N 1
ATOM 1543 C CA . ARG A 1 197 ? 14.231 -14.608 -10.318 1.00 35.97 197 ARG A CA 1
ATOM 1544 C C . ARG A 1 197 ? 13.653 -14.271 -11.685 1.00 35.97 197 ARG A C 1
ATOM 1546 O O . ARG A 1 197 ? 12.706 -13.496 -11.784 1.00 35.97 197 ARG A O 1
ATOM 1553 N N . VAL A 1 198 ? 14.255 -14.827 -12.731 1.00 33.22 198 VAL A N 1
ATOM 1554 C CA . VAL A 1 198 ? 13.659 -14.842 -14.069 1.00 33.22 198 VAL A CA 1
ATOM 1555 C C . VAL A 1 198 ? 12.487 -15.824 -14.009 1.00 33.22 198 VAL A C 1
ATOM 1557 O O . VAL A 1 198 ? 12.710 -17.024 -13.865 1.00 33.22 198 VAL A O 1
ATOM 1560 N N . ASN A 1 199 ? 11.257 -15.309 -14.043 1.00 35.12 199 ASN A N 1
ATOM 1561 C CA . ASN A 1 199 ? 10.043 -16.102 -14.251 1.00 35.12 199 ASN A CA 1
ATOM 1562 C C . ASN A 1 199 ? 9.555 -15.905 -15.684 1.00 35.12 199 ASN A C 1
ATOM 1564 O O . ASN A 1 199 ? 9.497 -14.728 -16.110 1.00 35.12 199 ASN A O 1
#

Mean predicted aligned error: 12.9 Å

Sequence (199 aa):
MGIAFRSRRATGRPESRLGRQRRYLAGCEVLDDVKARISVNWAKSEPRNLLDFYLLPAHTFDEKPHKALTADWPPVGTGPMAASLEGGAILFERFDNPHHQGRIKSMVMFSSGSPDEVLDQLLNGEIHGAIH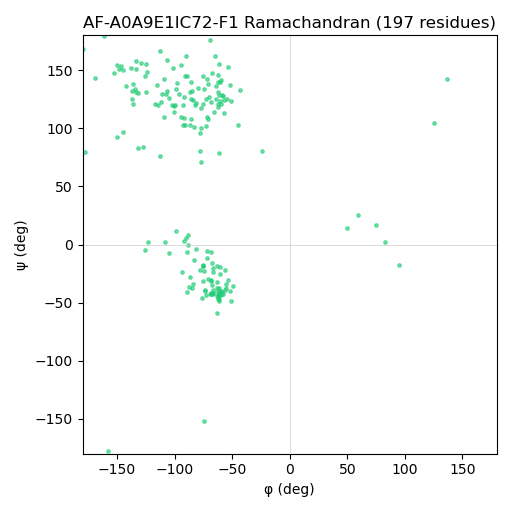HAKPPPGIRPNRFFSTEQWYVALNTKSSLLADSAVRRALDLTIDRDVLRAAILKHDIEGPNPPLRVN

Foldseek 3Di:
DDDDDDDDDPPDDPQPPVSVLVQFWPDWADPDPPDIDTDTPDDDPCVVVSVPDFDADCVLPVPDDCDPCDLVHFDDGDDQWGWHQDPQKIKTAGDDDPVDDDPDGIDIGHDDDPLVVVLVCCVVVVDVDDDHLADRDPPDDDDDDDDPDDDDDDDDCVDPQNVDPVSVVVVVVVDPVVVVCCVPHVDDDPDDDDDDPDD

Radius of gyration: 23.54 Å; Cα contacts (8 Å, |Δi|>4): 135; chains: 1; bounding box: 54×59×55 Å

Secondary structure (DSSP, 8-state):
------------SPPPHHHHHHHHEEEEEEEETTEEEEEESS--S-GGGGG-S----HHHHSSS------TTS----SSSEEEEEETTEEEEEE--BTTB----SEEEEPPP--HHHHHHHHHTTS-S----SSPPPTT-----------------TTSTTTTSHHHHHHHHHH--HHHHHHHHH-S---SPPPPP---

Nearest PDB structures (foldseek):
  8efz-assembly2_B  TM=8.574E-01  e=1.283E-03  Clostridium carboxidivorans P7
  6vvc-assembly1_A  TM=2.925E-01  e=9.706E-01  Legionella pneumophila
  8bot-assembly1_Y  TM=2.338E-01  e=3.221E+00  Homo sapiens